Protein AF-A0A6A4VC61-F1 (afdb_monomer_lite)

Organism: Amphibalanus amphitrite (NCBI:txid1232801)

Sequence (282 aa):
MQVIRECTDATNQSTERLSRDVKELEQLYGELAEALASLQRTTSCHKAVKKDIAVMKKAVTNATAKEQAEVGKLAAAHEKEAYSKWQSLKGTSADVEALEKLRTELTRVPPPPPPAGRRVGAGRSTGKRRLAEEARHERRGGGGQRGAGAPSAVATQAGSVPTLGHGQPATVSVFTGTVNSMAGASSGMATTATTSAMAGPPPPPPPPPPPPAPAPRNIDEDDIDDSGADETSTSAEEENAPFDGEEALLAAAFPLQFGPALFDGLEPAEAARAMANAINFR

Structure (mmCIF, N/CA/C/O backbone):
data_AF-A0A6A4VC61-F1
#
_entry.id   AF-A0A6A4VC61-F1
#
loop_
_atom_site.group_PDB
_atom_site.id
_atom_site.type_symbol
_atom_site.label_atom_id
_atom_site.label_alt_id
_atom_site.label_comp_id
_atom_site.label_asym_id
_atom_site.label_entity_id
_atom_site.label_seq_id
_atom_site.pdbx_PDB_ins_code
_atom_site.Cartn_x
_atom_site.Cartn_y
_atom_site.Cartn_z
_atom_site.occupancy
_atom_site.B_iso_or_equiv
_atom_site.auth_seq_id
_atom_site.auth_comp_id
_atom_site.auth_asym_id
_atom_site.auth_atom_id
_atom_site.pdbx_PDB_model_num
ATOM 1 N N . MET A 1 1 ? 46.737 9.699 -54.720 1.00 90.56 1 MET A N 1
ATOM 2 C CA . MET A 1 1 ? 46.483 8.451 -53.960 1.00 90.56 1 MET A CA 1
ATOM 3 C C . MET A 1 1 ? 46.424 8.650 -52.446 1.00 90.56 1 MET A C 1
ATOM 5 O O . MET A 1 1 ? 45.587 8.014 -51.829 1.00 90.56 1 MET A O 1
ATOM 9 N N . GLN A 1 2 ? 47.251 9.505 -51.827 1.00 96.06 2 GLN A N 1
ATOM 10 C CA . GLN A 1 2 ? 47.233 9.702 -50.366 1.00 96.06 2 GLN A CA 1
ATOM 11 C C . GLN A 1 2 ? 45.902 10.255 -49.823 1.00 96.06 2 GLN A C 1
ATOM 13 O O . GLN A 1 2 ? 45.315 9.637 -48.946 1.00 96.06 2 GLN A O 1
ATOM 18 N N . VAL A 1 3 ? 45.373 11.326 -50.424 1.00 96.56 3 VAL A N 1
ATOM 19 C CA . VAL A 1 3 ? 44.099 11.952 -50.010 1.00 96.56 3 VAL A CA 1
ATOM 20 C C . VAL A 1 3 ? 42.919 10.968 -50.017 1.00 96.56 3 VAL A C 1
ATOM 22 O O . VAL A 1 3 ? 42.074 10.999 -49.131 1.00 96.56 3 VAL A O 1
ATOM 25 N N . ILE A 1 4 ? 42.873 10.053 -50.992 1.00 97.12 4 ILE A N 1
ATOM 26 C CA . ILE A 1 4 ? 41.812 9.036 -51.086 1.00 97.12 4 ILE A CA 1
ATOM 27 C C . ILE A 1 4 ? 41.883 8.067 -49.897 1.00 97.12 4 ILE A C 1
ATOM 29 O O . ILE A 1 4 ? 40.844 7.711 -49.347 1.00 97.12 4 ILE A O 1
ATOM 33 N N . ARG A 1 5 ? 43.092 7.672 -49.471 1.00 97.44 5 ARG A N 1
ATOM 34 C CA . ARG A 1 5 ? 43.274 6.803 -48.297 1.00 97.44 5 ARG A CA 1
ATOM 35 C C . ARG A 1 5 ? 42.820 7.499 -47.020 1.00 97.44 5 ARG A C 1
ATOM 37 O O . ARG A 1 5 ? 41.978 6.957 -46.323 1.00 97.44 5 ARG A O 1
ATOM 44 N N . GLU A 1 6 ? 43.267 8.731 -46.794 1.00 97.19 6 GLU A N 1
ATOM 45 C CA . GLU A 1 6 ? 42.879 9.514 -45.610 1.00 97.19 6 GLU A CA 1
ATOM 46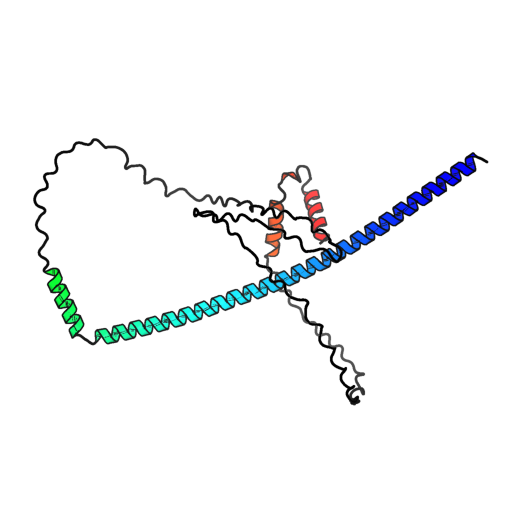 C C . GLU A 1 6 ? 41.357 9.728 -45.530 1.00 97.19 6 GLU A C 1
ATOM 48 O O . GLU A 1 6 ? 40.759 9.575 -44.468 1.00 97.19 6 GLU A O 1
ATOM 53 N N . CYS A 1 7 ? 40.705 10.008 -46.664 1.00 97.69 7 CYS A N 1
ATOM 54 C CA . CYS A 1 7 ? 39.249 10.138 -46.727 1.00 97.69 7 CYS A CA 1
ATOM 55 C C . CYS A 1 7 ? 38.527 8.808 -46.438 1.00 97.69 7 CYS A C 1
ATOM 57 O O . CYS A 1 7 ? 37.511 8.791 -45.738 1.00 97.69 7 CYS A O 1
ATOM 59 N N . THR A 1 8 ? 39.068 7.689 -46.926 1.00 97.94 8 THR A N 1
ATOM 60 C CA . THR A 1 8 ? 38.525 6.347 -46.659 1.00 97.94 8 THR A CA 1
ATOM 61 C C . THR A 1 8 ? 38.653 5.991 -45.178 1.00 97.94 8 THR A C 1
ATOM 63 O O . THR A 1 8 ? 37.676 5.569 -44.561 1.00 97.94 8 THR A O 1
ATOM 66 N N . ASP A 1 9 ? 39.818 6.236 -44.580 1.00 97.81 9 ASP A N 1
ATOM 67 C CA . ASP A 1 9 ? 40.083 5.945 -43.169 1.00 97.81 9 ASP A CA 1
ATOM 68 C C . ASP A 1 9 ? 39.201 6.795 -42.244 1.00 97.81 9 ASP A C 1
ATOM 70 O O . ASP A 1 9 ? 38.607 6.273 -41.299 1.00 97.81 9 ASP A O 1
ATOM 74 N N . ALA A 1 10 ? 39.033 8.085 -42.553 1.00 97.31 10 ALA A N 1
ATOM 75 C CA . ALA A 1 10 ? 38.126 8.965 -41.818 1.00 97.31 10 ALA A CA 1
ATOM 76 C C . ALA A 1 10 ? 36.663 8.494 -41.907 1.00 97.31 10 ALA A C 1
ATOM 78 O O . ALA A 1 10 ? 35.934 8.528 -40.913 1.00 97.31 10 ALA A O 1
ATOM 79 N N . THR A 1 11 ? 36.237 8.012 -43.079 1.00 97.69 11 THR A N 1
ATOM 80 C CA . THR A 1 11 ? 34.880 7.481 -43.286 1.00 97.69 11 THR A CA 1
ATOM 81 C C . THR A 1 11 ? 34.658 6.191 -42.496 1.00 97.69 11 THR A C 1
ATOM 83 O O . THR A 1 11 ? 33.635 6.051 -41.820 1.00 97.69 11 THR A O 1
ATOM 86 N N . ASN A 1 12 ? 35.629 5.276 -42.508 1.00 97.81 12 ASN A N 1
ATOM 87 C CA . ASN A 1 12 ? 35.572 4.040 -41.726 1.00 97.81 12 ASN A CA 1
ATOM 88 C C . ASN A 1 12 ? 35.530 4.342 -40.224 1.00 97.81 12 ASN A C 1
ATOM 90 O O . ASN A 1 12 ? 34.660 3.837 -39.518 1.00 97.81 12 ASN A O 1
ATOM 94 N N . GLN A 1 13 ? 36.386 5.249 -39.748 1.00 97.88 13 GLN A N 1
ATOM 95 C CA . GLN A 1 13 ? 36.397 5.659 -38.346 1.00 97.88 13 GLN A CA 1
ATOM 96 C C . GLN A 1 13 ? 35.072 6.309 -37.919 1.00 97.88 13 GLN A C 1
ATOM 98 O O . GLN A 1 13 ? 34.588 6.058 -36.813 1.00 97.88 13 GLN A O 1
ATOM 103 N N . SER A 1 14 ? 34.477 7.143 -38.777 1.00 98.12 14 SER A N 1
ATOM 104 C CA . SER A 1 14 ? 33.152 7.725 -38.536 1.00 98.12 14 SER A CA 1
ATOM 105 C C . SER A 1 14 ? 32.073 6.640 -38.441 1.00 98.12 14 SER A C 1
ATOM 107 O O . SER A 1 14 ? 31.276 6.634 -37.505 1.00 98.12 14 SER A O 1
ATOM 109 N N . THR A 1 15 ? 32.107 5.662 -39.347 1.00 98.12 15 THR A N 1
ATOM 110 C CA . THR A 1 15 ? 31.168 4.529 -39.365 1.00 98.12 15 THR A CA 1
ATOM 111 C C . THR A 1 15 ? 31.290 3.670 -38.103 1.00 98.12 15 THR A C 1
ATOM 113 O O . THR A 1 15 ? 30.279 3.297 -37.512 1.00 98.12 15 THR A O 1
ATOM 116 N N . GLU A 1 16 ? 32.507 3.400 -37.626 1.00 98.12 16 GLU A N 1
ATOM 117 C CA . GLU A 1 16 ? 32.733 2.657 -36.379 1.00 98.12 16 GLU A CA 1
ATOM 118 C C . GLU A 1 16 ? 32.276 3.422 -35.130 1.00 98.12 16 GLU A C 1
ATOM 120 O O . GLU A 1 16 ? 31.819 2.804 -34.166 1.00 98.12 16 GLU A O 1
ATOM 125 N N . ARG A 1 17 ? 32.401 4.757 -35.119 1.00 98.19 17 ARG A N 1
ATOM 126 C CA . ARG A 1 17 ? 31.855 5.601 -34.042 1.00 98.19 17 ARG A CA 1
ATOM 127 C C . ARG A 1 17 ? 30.335 5.518 -34.026 1.00 98.19 17 ARG A C 1
ATOM 129 O O . ARG A 1 17 ? 29.780 5.106 -33.018 1.00 98.19 17 ARG A O 1
ATOM 136 N N . LEU A 1 18 ? 29.693 5.767 -35.167 1.00 98.12 18 LEU A N 1
ATOM 137 C CA . LEU A 1 18 ? 28.238 5.666 -35.295 1.00 98.12 18 LEU A CA 1
ATOM 138 C C . LEU A 1 18 ? 27.723 4.266 -34.938 1.00 98.12 18 LEU A C 1
ATOM 140 O O . LEU A 1 18 ? 26.709 4.140 -34.264 1.00 98.12 18 LEU A O 1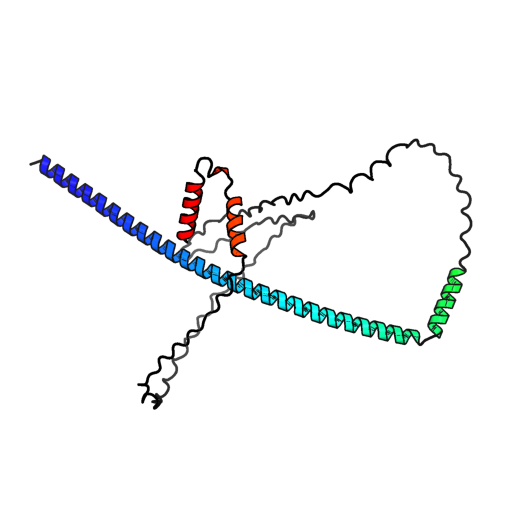
ATOM 144 N N . SER A 1 19 ? 28.432 3.204 -35.332 1.00 98.12 19 SER A N 1
ATOM 145 C CA . SER A 1 19 ? 28.055 1.837 -34.962 1.00 98.12 19 SER A CA 1
ATOM 146 C C . SER A 1 19 ? 28.127 1.588 -33.452 1.00 98.12 19 SER A C 1
ATOM 148 O O . SER A 1 19 ? 27.299 0.841 -32.930 1.00 98.12 19 SER A O 1
ATOM 150 N N . ARG A 1 20 ? 29.089 2.192 -32.742 1.00 98.38 20 ARG A N 1
ATOM 151 C CA . ARG A 1 20 ? 29.146 2.125 -31.273 1.00 98.38 20 ARG A CA 1
ATOM 152 C C . ARG A 1 20 ? 28.009 2.913 -30.638 1.00 98.38 20 ARG A C 1
ATOM 154 O O . ARG A 1 20 ? 27.335 2.362 -29.776 1.00 98.38 20 ARG A O 1
ATOM 161 N N . ASP A 1 21 ? 27.754 4.123 -31.121 1.00 98.19 21 ASP A N 1
ATOM 162 C CA . ASP A 1 21 ? 26.696 4.986 -30.590 1.00 98.19 21 ASP A CA 1
ATOM 163 C C . ASP A 1 21 ? 25.307 4.344 -30.777 1.00 98.19 21 ASP A C 1
ATOM 165 O O . ASP A 1 21 ? 24.481 4.369 -29.868 1.00 98.19 21 ASP A O 1
ATOM 169 N N . VAL A 1 22 ? 25.054 3.688 -31.919 1.00 98.31 22 VAL A N 1
ATOM 170 C CA . VAL A 1 22 ? 23.806 2.934 -32.154 1.00 98.31 22 VAL A CA 1
ATOM 171 C C . VAL A 1 22 ? 23.657 1.777 -31.166 1.00 98.31 22 VAL A C 1
ATOM 173 O O . VAL A 1 22 ? 22.583 1.608 -30.598 1.00 98.31 22 VAL A O 1
ATOM 176 N N . LYS A 1 23 ? 24.725 1.013 -30.906 1.00 98.38 23 LYS A N 1
ATOM 177 C CA . LYS A 1 23 ? 24.687 -0.089 -29.929 1.00 98.38 23 LYS A CA 1
ATOM 178 C C . LYS A 1 23 ? 24.447 0.405 -28.503 1.00 98.38 23 LYS A C 1
ATOM 180 O O . LYS A 1 23 ? 23.727 -0.241 -27.749 1.00 98.38 23 LYS A O 1
ATOM 185 N N . GLU A 1 24 ? 25.035 1.541 -28.133 1.00 98.19 24 GLU A N 1
ATOM 186 C CA . GLU A 1 24 ? 24.797 2.170 -26.831 1.00 98.19 24 GLU A CA 1
ATOM 187 C C . GLU A 1 24 ? 23.336 2.626 -26.702 1.00 98.19 24 GLU A C 1
ATOM 189 O O . GLU A 1 24 ? 22.694 2.356 -25.688 1.00 98.19 24 GLU A O 1
ATOM 194 N N . LEU A 1 25 ? 22.765 3.222 -27.753 1.00 98.00 25 LEU A N 1
ATOM 195 C CA . LEU A 1 25 ? 21.344 3.583 -27.783 1.00 98.00 25 LEU A CA 1
ATOM 196 C C . LEU A 1 25 ? 20.417 2.362 -27.695 1.00 98.00 25 LEU A C 1
ATOM 198 O O . LEU A 1 25 ? 19.419 2.416 -26.977 1.00 98.00 25 LEU A O 1
ATOM 202 N N . GLU A 1 26 ? 20.736 1.264 -28.383 1.00 98.12 26 GLU A N 1
ATOM 203 C CA . GLU A 1 26 ? 19.986 0.004 -28.283 1.00 98.12 26 GLU A CA 1
ATOM 204 C C . GLU A 1 26 ? 20.019 -0.560 -26.856 1.00 98.12 26 GLU A C 1
ATOM 206 O O . GLU A 1 26 ? 18.981 -0.973 -26.332 1.00 98.12 26 GLU A O 1
ATOM 211 N N . GLN A 1 27 ? 21.182 -0.521 -26.198 1.00 98.38 27 GLN A N 1
ATOM 212 C CA . GLN A 1 27 ? 21.313 -0.934 -24.801 1.00 98.38 27 GLN A CA 1
ATOM 213 C C . GLN A 1 27 ? 20.463 -0.052 -23.876 1.00 98.38 27 GLN A C 1
ATOM 215 O O . GLN A 1 27 ? 19.675 -0.576 -23.087 1.00 98.38 27 GLN A O 1
ATOM 220 N N . LEU A 1 28 ? 20.570 1.274 -24.002 1.00 98.06 28 LEU A N 1
ATOM 221 C CA . LEU A 1 28 ? 19.801 2.219 -23.185 1.00 98.06 28 LEU A CA 1
ATOM 222 C C . LEU A 1 28 ? 18.287 2.059 -23.387 1.00 98.06 28 LEU A C 1
ATOM 224 O O . LEU A 1 28 ? 17.517 2.166 -22.431 1.00 98.06 28 LEU A O 1
ATOM 228 N N . TYR A 1 29 ? 17.842 1.769 -24.613 1.00 97.94 29 TYR A N 1
ATOM 229 C CA . TYR A 1 29 ? 16.436 1.473 -24.888 1.00 97.94 29 TYR A CA 1
ATOM 230 C C . TYR A 1 29 ? 15.981 0.170 -24.214 1.00 97.94 29 TYR A C 1
ATOM 232 O O . TYR A 1 29 ? 14.880 0.118 -23.661 1.00 97.94 29 TYR A O 1
ATOM 240 N N . GLY A 1 30 ? 16.835 -0.860 -24.202 1.00 97.50 30 GLY A N 1
ATOM 241 C CA . GLY A 1 30 ? 16.595 -2.099 -23.459 1.00 97.50 30 GLY A CA 1
ATOM 242 C C . GLY A 1 30 ? 16.444 -1.861 -21.954 1.00 97.50 30 GLY A C 1
ATOM 243 O O . GLY A 1 30 ? 15.456 -2.293 -21.358 1.00 97.50 30 GLY A O 1
ATOM 244 N N . GLU A 1 31 ? 17.360 -1.098 -21.352 1.00 97.81 31 GLU A N 1
ATOM 245 C CA . GLU A 1 31 ? 17.305 -0.734 -19.928 1.00 97.81 31 GLU A CA 1
ATOM 246 C C . GLU A 1 31 ? 16.032 0.066 -19.589 1.00 97.81 31 GLU A C 1
ATOM 248 O O . GLU A 1 31 ? 15.375 -0.190 -18.574 1.00 97.81 31 GLU A O 1
ATOM 253 N N . LEU A 1 32 ? 15.622 0.994 -20.462 1.00 98.00 32 LEU A N 1
ATOM 254 C CA . LEU A 1 32 ? 14.378 1.749 -20.298 1.00 98.00 32 LEU A CA 1
ATOM 255 C C . LEU A 1 32 ? 13.137 0.845 -20.375 1.00 98.00 32 LEU A C 1
ATOM 257 O O . LEU A 1 32 ? 12.209 1.006 -19.578 1.00 98.00 32 LEU A O 1
ATOM 261 N N . ALA A 1 33 ? 13.112 -0.114 -21.303 1.00 98.12 33 ALA A N 1
ATOM 262 C CA . ALA A 1 33 ? 12.014 -1.069 -21.431 1.00 98.12 33 ALA A CA 1
ATOM 263 C C . ALA A 1 33 ? 11.888 -1.961 -20.182 1.00 98.12 33 ALA A C 1
ATOM 265 O O . ALA A 1 33 ? 10.781 -2.165 -19.672 1.00 98.12 33 ALA A O 1
ATOM 266 N N . GLU A 1 34 ? 13.010 -2.434 -19.631 1.00 97.94 34 GLU A N 1
ATOM 267 C CA . GLU A 1 34 ? 13.024 -3.194 -18.376 1.00 97.94 34 GLU A CA 1
ATOM 268 C C . GLU A 1 34 ? 12.560 -2.352 -17.181 1.00 97.94 34 GLU A C 1
ATOM 270 O O . GLU A 1 34 ? 11.772 -2.828 -16.351 1.00 97.94 34 GLU A O 1
ATOM 275 N N . ALA A 1 35 ? 12.986 -1.087 -17.106 1.00 97.94 35 ALA A N 1
ATOM 276 C CA . ALA A 1 35 ? 12.546 -0.155 -16.074 1.00 97.94 35 ALA A CA 1
ATOM 277 C C . ALA A 1 35 ? 11.028 0.096 -16.140 1.00 97.94 35 ALA A C 1
ATOM 279 O O . ALA A 1 35 ? 10.351 0.059 -15.106 1.00 97.94 35 ALA A O 1
ATOM 280 N N . LEU A 1 36 ? 10.470 0.272 -17.342 1.00 97.75 36 LEU A N 1
ATOM 281 C CA . LEU A 1 36 ? 9.025 0.417 -17.550 1.00 97.75 36 LEU A CA 1
ATOM 282 C C . LEU A 1 36 ? 8.256 -0.845 -17.143 1.00 97.75 36 LEU A C 1
ATOM 284 O O . LEU A 1 36 ? 7.264 -0.748 -16.417 1.00 97.75 36 LEU A O 1
ATOM 288 N N . ALA A 1 37 ? 8.735 -2.032 -17.522 1.00 97.50 37 ALA A N 1
ATOM 289 C CA . ALA A 1 37 ? 8.129 -3.295 -17.099 1.00 97.50 37 ALA A CA 1
ATOM 290 C C . ALA A 1 37 ? 8.180 -3.466 -15.568 1.00 97.50 37 ALA A C 1
ATOM 292 O O . ALA A 1 37 ? 7.223 -3.933 -14.943 1.00 97.50 37 ALA A O 1
ATOM 293 N N . SER A 1 38 ? 9.278 -3.046 -14.935 1.00 97.62 38 SER A N 1
ATOM 294 C CA . SER A 1 38 ? 9.404 -3.024 -13.476 1.00 97.62 38 SER A CA 1
ATOM 295 C C . SER A 1 38 ? 8.376 -2.090 -12.827 1.00 97.62 38 SER A C 1
ATOM 297 O O . SER A 1 38 ? 7.683 -2.490 -11.887 1.00 97.62 38 SER A O 1
ATOM 299 N N . LEU A 1 39 ? 8.192 -0.885 -13.372 1.00 97.62 39 LEU A N 1
ATOM 300 C CA . LEU A 1 39 ? 7.195 0.079 -12.901 1.00 97.62 39 LEU A CA 1
ATOM 301 C C . LEU A 1 39 ? 5.752 -0.440 -13.059 1.00 97.62 39 LEU A C 1
ATOM 303 O O . LEU A 1 39 ? 4.908 -0.267 -12.176 1.00 97.62 39 LEU A O 1
ATOM 30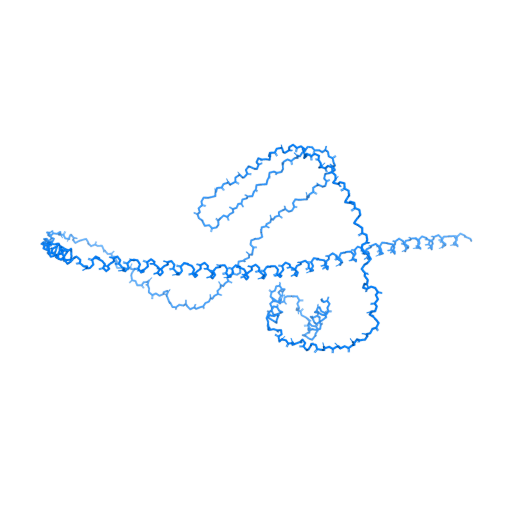7 N N . GLN A 1 40 ? 5.448 -1.143 -14.148 1.00 97.88 40 GLN A N 1
ATOM 308 C CA . GLN A 1 40 ? 4.137 -1.775 -14.339 1.00 97.88 40 GLN A CA 1
ATOM 309 C C . GLN A 1 40 ? 3.861 -2.878 -13.301 1.00 97.88 40 GLN A C 1
ATOM 311 O O . GLN A 1 40 ? 2.746 -2.996 -12.779 1.00 97.88 40 GLN A O 1
ATOM 316 N N . ARG A 1 41 ? 4.883 -3.656 -12.922 1.00 97.19 41 ARG A N 1
ATOM 317 C CA . ARG A 1 41 ? 4.756 -4.646 -11.840 1.00 97.19 41 ARG A CA 1
ATOM 318 C C . ARG A 1 41 ? 4.518 -3.983 -10.482 1.00 97.19 41 ARG A C 1
ATOM 320 O O . ARG A 1 41 ? 3.650 -4.434 -9.733 1.00 97.19 41 ARG A O 1
ATOM 327 N N . THR A 1 42 ? 5.233 -2.903 -10.162 1.00 97.00 42 THR A N 1
ATOM 328 C CA . THR A 1 42 ? 5.062 -2.207 -8.872 1.00 97.00 42 THR A CA 1
ATOM 329 C C . THR A 1 42 ? 3.709 -1.507 -8.764 1.00 97.00 42 THR A C 1
ATOM 331 O O . THR A 1 42 ? 3.082 -1.569 -7.707 1.00 97.00 42 THR A O 1
ATOM 334 N N . THR A 1 43 ? 3.198 -0.918 -9.847 1.00 96.81 43 THR A N 1
ATOM 335 C CA . THR A 1 43 ? 1.844 -0.331 -9.871 1.00 96.81 43 THR A CA 1
ATOM 336 C C . THR A 1 43 ? 0.751 -1.388 -9.699 1.00 96.81 43 THR A C 1
ATOM 338 O O . THR A 1 43 ? -0.205 -1.165 -8.952 1.00 96.81 43 THR A O 1
ATOM 341 N N . SER A 1 44 ? 0.908 -2.567 -10.307 1.00 95.00 44 SER A N 1
ATOM 342 C CA . SER A 1 44 ? -0.007 -3.702 -10.110 1.00 95.00 44 SER A CA 1
ATOM 343 C C . SER A 1 44 ? 0.019 -4.213 -8.664 1.00 95.00 44 SER A C 1
ATOM 345 O O . SER A 1 44 ? -1.034 -4.399 -8.052 1.00 95.00 44 SER A O 1
ATOM 347 N N . CYS A 1 45 ? 1.213 -4.347 -8.077 1.00 96.69 45 CYS A N 1
ATOM 348 C CA . CYS A 1 45 ? 1.388 -4.688 -6.663 1.00 96.69 45 CYS A CA 1
ATOM 349 C C . CYS A 1 45 ? 0.725 -3.649 -5.741 1.00 96.69 45 CYS A C 1
ATOM 351 O O . CYS A 1 45 ? -0.015 -4.004 -4.825 1.00 96.69 45 CYS A O 1
ATOM 353 N N . HIS A 1 46 ? 0.899 -2.355 -6.026 1.00 97.12 46 HIS A N 1
ATOM 354 C CA . HIS A 1 46 ? 0.270 -1.280 -5.260 1.00 97.12 46 HIS A CA 1
ATOM 355 C C . HIS A 1 46 ? -1.266 -1.364 -5.275 1.00 97.12 46 HIS A C 1
ATOM 357 O O . HIS A 1 46 ? -1.904 -1.195 -4.234 1.00 97.12 46 HIS A O 1
ATOM 363 N N . LYS A 1 47 ? -1.872 -1.679 -6.429 1.00 96.31 47 LYS A N 1
ATOM 364 C CA . LYS A 1 47 ? -3.327 -1.892 -6.538 1.00 96.31 47 LYS A CA 1
ATOM 365 C C . LYS A 1 47 ? -3.799 -3.070 -5.675 1.00 96.31 47 LYS A C 1
ATOM 367 O O . LYS A 1 47 ? -4.810 -2.936 -4.985 1.00 96.31 47 LYS A O 1
ATOM 372 N N . ALA A 1 48 ? -3.061 -4.183 -5.665 1.00 95.50 48 ALA A N 1
ATOM 373 C CA . ALA A 1 48 ? -3.370 -5.337 -4.817 1.00 95.50 48 ALA A CA 1
ATOM 374 C C . ALA A 1 48 ? -3.293 -4.980 -3.321 1.00 95.50 48 ALA A C 1
ATOM 376 O O . ALA A 1 48 ? -4.260 -5.184 -2.590 1.00 95.50 48 ALA A O 1
ATOM 377 N N . VAL A 1 49 ? -2.214 -4.316 -2.892 1.00 97.50 49 VAL A N 1
ATOM 378 C CA . VAL A 1 49 ? -2.054 -3.855 -1.501 1.00 97.50 49 VAL A CA 1
ATOM 379 C C . VAL A 1 49 ? -3.178 -2.897 -1.089 1.00 97.50 49 VAL A C 1
ATOM 381 O O . VAL A 1 49 ? -3.703 -2.997 0.020 1.00 97.50 49 VAL A O 1
ATOM 384 N N . LYS A 1 50 ? -3.611 -1.987 -1.975 1.00 97.81 50 LYS A N 1
ATOM 385 C CA . LYS A 1 50 ? -4.748 -1.085 -1.709 1.00 97.81 50 LYS A CA 1
ATOM 386 C C . LYS A 1 50 ? -6.044 -1.867 -1.454 1.00 97.81 50 LYS A C 1
ATOM 388 O O . LYS A 1 50 ? -6.796 -1.508 -0.544 1.00 97.81 50 LYS A O 1
ATOM 393 N N . LYS A 1 51 ? -6.292 -2.940 -2.215 1.00 97.75 51 LYS A N 1
ATOM 394 C CA . LYS A 1 51 ? -7.445 -3.835 -2.023 1.00 97.75 51 LYS A CA 1
ATOM 395 C C . LYS A 1 51 ? -7.366 -4.564 -0.679 1.00 97.75 51 LYS A C 1
ATOM 397 O O . LYS A 1 51 ? -8.346 -4.554 0.064 1.00 97.75 51 LYS A O 1
ATOM 402 N N . ASP A 1 52 ? -6.204 -5.104 -0.325 1.00 97.50 52 ASP A N 1
ATOM 403 C CA . ASP A 1 52 ? -6.005 -5.800 0.952 1.00 97.50 52 ASP A CA 1
ATOM 404 C C . ASP A 1 52 ? -6.191 -4.861 2.150 1.00 97.50 52 ASP A C 1
ATOM 406 O O . ASP A 1 52 ? -6.854 -5.215 3.126 1.00 97.50 52 ASP A O 1
ATOM 410 N N . ILE A 1 53 ? -5.699 -3.620 2.058 1.00 97.88 53 ILE A N 1
ATOM 411 C CA . ILE A 1 53 ? -5.940 -2.584 3.073 1.00 97.88 53 ILE A CA 1
ATOM 412 C C . ILE A 1 53 ? -7.441 -2.317 3.242 1.00 97.88 53 ILE A C 1
ATOM 414 O O . ILE A 1 53 ? -7.908 -2.167 4.373 1.00 97.88 53 ILE A O 1
ATOM 418 N N . ALA A 1 54 ? -8.214 -2.262 2.155 1.00 97.56 54 ALA A N 1
ATOM 419 C CA . ALA A 1 54 ? -9.661 -2.064 2.233 1.00 97.56 54 ALA A CA 1
ATOM 420 C C . ALA A 1 54 ? -10.370 -3.249 2.917 1.00 97.56 54 ALA A C 1
ATOM 422 O O . ALA A 1 54 ? -11.227 -3.037 3.781 1.00 97.56 54 ALA A O 1
ATOM 423 N N . VAL A 1 55 ? -9.971 -4.486 2.597 1.00 98.25 55 VAL A N 1
ATOM 424 C CA . VAL A 1 55 ? -10.484 -5.701 3.253 1.00 98.25 55 VAL A CA 1
ATOM 425 C C . VAL A 1 55 ? -10.155 -5.694 4.748 1.00 98.25 55 VAL A C 1
ATOM 427 O O . VAL A 1 55 ? -11.049 -5.902 5.572 1.00 98.25 55 VAL A O 1
ATOM 430 N N . MET A 1 56 ? -8.910 -5.382 5.117 1.00 98.00 56 MET A N 1
ATOM 431 C CA . MET A 1 56 ? -8.490 -5.291 6.519 1.00 98.00 56 MET A CA 1
ATOM 432 C C . MET A 1 56 ? -9.256 -4.208 7.280 1.00 98.00 56 MET A C 1
ATOM 434 O O . MET A 1 56 ? -9.726 -4.465 8.387 1.00 98.00 56 MET A O 1
ATOM 438 N N . LYS A 1 57 ? -9.456 -3.023 6.688 1.00 98.38 57 LYS A N 1
ATOM 439 C CA . LYS A 1 57 ? -10.268 -1.958 7.302 1.00 98.38 57 LYS A CA 1
ATOM 440 C C . LYS A 1 57 ? -11.684 -2.443 7.615 1.00 98.38 57 LYS A C 1
ATOM 442 O O . LYS A 1 57 ? -12.147 -2.246 8.735 1.00 98.38 57 LYS A O 1
ATOM 447 N N . LYS A 1 58 ? -12.337 -3.130 6.670 1.00 98.38 58 LYS A N 1
ATOM 448 C CA . LYS A 1 58 ? -13.680 -3.702 6.866 1.00 98.38 58 LYS A CA 1
ATOM 449 C C . LYS A 1 58 ? -13.701 -4.777 7.959 1.00 98.38 58 LYS A C 1
ATOM 451 O O . LYS A 1 58 ? -14.635 -4.834 8.758 1.00 98.38 58 LYS A O 1
ATOM 456 N N . ALA A 1 59 ? -12.675 -5.624 8.016 1.00 97.94 59 ALA A N 1
ATOM 457 C CA . ALA A 1 59 ? -12.550 -6.635 9.061 1.00 97.94 59 ALA A CA 1
ATOM 458 C C . ALA A 1 59 ? -12.403 -5.996 10.453 1.00 97.94 59 ALA A C 1
ATOM 460 O O . ALA A 1 59 ? -13.097 -6.404 11.383 1.00 97.94 59 ALA A O 1
ATOM 461 N N . VAL A 1 60 ? -11.570 -4.956 10.577 1.00 98.44 60 VAL A N 1
ATOM 462 C CA . VAL A 1 60 ? -11.380 -4.210 11.830 1.00 98.44 60 VAL A CA 1
ATOM 463 C C . VAL A 1 60 ? -12.681 -3.547 12.275 1.00 98.44 60 VAL A C 1
ATOM 465 O O . VAL A 1 60 ? -13.086 -3.742 13.416 1.00 98.44 60 VAL A O 1
ATOM 468 N N . THR A 1 61 ? -13.393 -2.841 11.389 1.00 98.19 61 THR A N 1
ATOM 469 C CA . THR A 1 61 ? -14.670 -2.198 11.754 1.00 98.19 61 THR A CA 1
ATOM 470 C C . THR A 1 61 ? -15.711 -3.210 12.225 1.00 98.19 61 THR A C 1
ATOM 472 O O . THR A 1 61 ? -16.411 -2.963 13.206 1.00 98.19 61 THR A O 1
ATOM 475 N N . ASN A 1 62 ? -15.786 -4.374 11.574 1.00 97.44 62 ASN A N 1
ATOM 476 C CA . ASN A 1 62 ? -16.705 -5.440 11.969 1.00 97.44 62 ASN A CA 1
ATOM 477 C C . ASN A 1 62 ? -16.327 -6.051 13.325 1.00 97.44 62 ASN A C 1
ATOM 479 O O . ASN A 1 62 ? -17.206 -6.311 14.147 1.00 97.44 62 ASN A O 1
ATOM 483 N N . ALA A 1 63 ? -15.032 -6.270 13.572 1.00 97.50 63 ALA A N 1
ATOM 484 C CA . ALA A 1 63 ? -14.541 -6.773 14.850 1.00 97.50 63 ALA A CA 1
ATOM 485 C C . ALA A 1 63 ? -14.840 -5.785 15.987 1.00 97.50 63 ALA A C 1
ATOM 487 O O . ALA A 1 63 ? -15.387 -6.191 17.011 1.00 97.50 63 ALA A O 1
ATOM 488 N N . THR A 1 64 ? -14.586 -4.490 15.776 1.00 97.94 64 THR A N 1
ATOM 489 C CA . THR A 1 64 ? -14.904 -3.437 16.750 1.00 97.94 64 THR A CA 1
ATOM 490 C C . THR A 1 64 ? -16.405 -3.356 17.028 1.00 97.94 64 THR A C 1
ATOM 492 O O . THR A 1 64 ? -16.806 -3.293 18.187 1.00 97.94 64 THR A O 1
ATOM 495 N N . ALA A 1 65 ? -17.254 -3.417 15.997 1.00 98.06 65 ALA A N 1
ATOM 496 C CA . ALA A 1 65 ? -18.706 -3.426 16.180 1.00 98.06 65 ALA A CA 1
ATOM 497 C C . ALA A 1 65 ? -19.181 -4.651 16.984 1.00 98.06 65 ALA A C 1
ATOM 499 O O . ALA A 1 65 ? -20.038 -4.531 17.862 1.00 98.06 65 ALA A O 1
ATOM 500 N N . LYS A 1 66 ? -18.597 -5.829 16.726 1.00 98.44 66 LYS A N 1
ATOM 501 C CA . LYS A 1 66 ? -18.894 -7.055 17.478 1.00 98.44 66 LYS A CA 1
ATOM 502 C C . LYS A 1 66 ? -18.472 -6.939 18.944 1.00 98.44 66 LYS A C 1
ATOM 504 O O . LYS A 1 66 ? -19.247 -7.307 19.822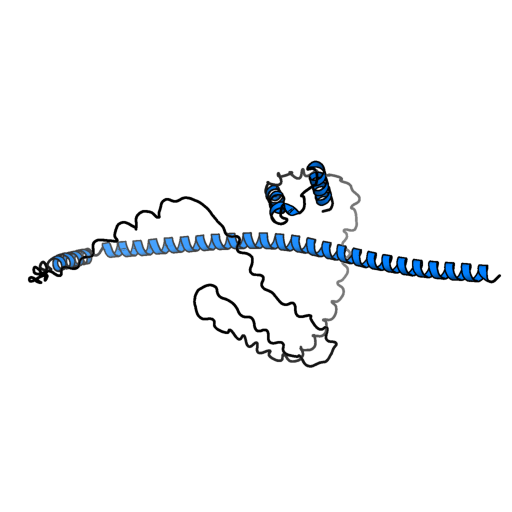 1.00 98.44 66 LYS A O 1
ATOM 509 N N . GLU A 1 67 ? -17.278 -6.418 19.211 1.00 98.38 67 GLU A N 1
ATOM 510 C CA . GLU A 1 67 ? -16.781 -6.207 20.573 1.00 98.38 67 GLU A CA 1
ATOM 511 C C . GLU A 1 67 ? -17.662 -5.216 21.345 1.00 98.38 67 GLU A C 1
ATOM 513 O O . GLU A 1 67 ? -18.085 -5.511 22.461 1.00 98.38 67 GLU A O 1
ATOM 518 N N . GLN A 1 68 ? -18.036 -4.091 20.727 1.00 97.88 68 GLN A N 1
ATOM 519 C CA . GLN A 1 68 ? -18.957 -3.122 21.329 1.00 97.88 68 GLN A CA 1
ATOM 520 C C . GLN A 1 68 ? -20.325 -3.738 21.650 1.00 97.88 68 GLN A C 1
ATOM 522 O O . GLN A 1 68 ? -20.896 -3.448 22.703 1.00 97.88 68 GLN A O 1
ATOM 527 N N . ALA A 1 69 ? -20.842 -4.617 20.787 1.00 98.25 69 ALA A N 1
ATOM 528 C CA . ALA A 1 69 ? -22.091 -5.327 21.046 1.00 98.25 69 ALA A CA 1
ATOM 529 C C . ALA A 1 69 ? -21.981 -6.287 22.245 1.00 98.25 69 ALA A C 1
ATOM 531 O O . ALA A 1 69 ? -22.894 -6.340 23.069 1.00 98.25 69 ALA A O 1
ATOM 532 N N . GLU A 1 70 ? -20.874 -7.024 22.377 1.00 98.44 70 GLU A N 1
ATOM 533 C CA . GLU A 1 70 ? -20.632 -7.911 23.525 1.00 98.44 70 GLU A CA 1
ATOM 534 C C . GLU A 1 70 ? -20.451 -7.127 24.833 1.00 98.44 70 GLU A C 1
ATOM 536 O O . GLU A 1 70 ? -21.069 -7.464 25.845 1.00 98.44 70 GLU A O 1
ATOM 541 N N . VAL A 1 71 ? -19.697 -6.023 24.806 1.00 97.94 71 VAL A N 1
ATOM 542 C CA . VAL A 1 71 ? -19.561 -5.118 25.960 1.00 97.94 71 VAL A CA 1
ATOM 543 C C . VAL A 1 71 ? -20.924 -4.559 26.377 1.00 97.94 71 VAL A C 1
ATOM 545 O O . VAL A 1 71 ? -21.243 -4.545 27.566 1.00 97.94 71 VAL A O 1
ATOM 548 N N . GLY A 1 72 ? -21.769 -4.171 25.416 1.00 97.56 72 GLY A N 1
ATOM 549 C CA . GLY A 1 72 ? -23.135 -3.717 25.685 1.00 97.56 72 GLY A CA 1
ATOM 550 C C . GLY A 1 72 ? -24.008 -4.784 26.358 1.00 97.56 72 GLY A C 1
ATOM 551 O O . GLY A 1 72 ? -24.724 -4.482 27.314 1.00 97.56 72 GLY A O 1
ATOM 552 N N . LYS A 1 73 ? -23.915 -6.048 25.919 1.00 98.25 73 LYS A N 1
ATOM 553 C CA . LYS A 1 73 ? -24.630 -7.172 26.552 1.00 98.25 73 LYS A CA 1
ATOM 554 C C . LYS A 1 73 ? -24.170 -7.405 27.991 1.00 98.25 73 LYS A C 1
ATOM 556 O O . LYS A 1 73 ? -25.013 -7.585 28.870 1.00 98.25 73 LYS A O 1
ATOM 561 N N . LEU A 1 74 ? -22.858 -7.386 28.235 1.00 97.62 74 LEU A N 1
ATOM 562 C CA . LEU A 1 74 ? -22.289 -7.569 29.573 1.00 97.62 74 LEU A CA 1
ATOM 563 C C . LEU A 1 74 ? -22.677 -6.425 30.516 1.00 97.62 74 LEU A C 1
ATOM 565 O O . LEU A 1 74 ? -23.071 -6.685 31.652 1.00 97.62 74 LEU A O 1
ATOM 569 N N . ALA A 1 75 ? -22.645 -5.179 30.038 1.00 97.50 75 ALA A N 1
ATOM 570 C CA . ALA A 1 75 ? -23.086 -4.020 30.811 1.00 97.50 75 ALA A CA 1
ATOM 571 C C . ALA A 1 75 ? -24.565 -4.144 31.220 1.00 97.50 75 ALA A C 1
ATOM 573 O O . ALA A 1 75 ? -24.895 -3.979 32.395 1.00 97.50 75 ALA A O 1
ATOM 574 N N . ALA A 1 76 ? -25.440 -4.525 30.284 1.00 97.50 76 ALA A N 1
ATOM 575 C CA . ALA A 1 76 ? -26.860 -4.735 30.566 1.00 97.50 76 ALA A CA 1
ATOM 576 C C . ALA A 1 76 ? -27.113 -5.910 31.531 1.00 97.50 76 ALA A C 1
ATOM 578 O O . ALA A 1 76 ? -28.021 -5.849 32.362 1.00 97.50 76 ALA A O 1
ATOM 579 N N . ALA A 1 77 ? -26.326 -6.987 31.441 1.00 97.69 77 ALA A N 1
ATOM 580 C CA . ALA A 1 77 ? -26.411 -8.110 32.375 1.00 97.69 77 ALA A CA 1
ATOM 581 C C . ALA A 1 77 ? -25.996 -7.695 33.795 1.00 97.69 77 ALA A C 1
ATOM 583 O O . ALA A 1 77 ? -26.718 -7.980 34.752 1.00 97.69 77 ALA A O 1
ATOM 584 N N . HIS A 1 78 ? -24.891 -6.958 33.919 1.00 97.44 78 HIS A N 1
ATOM 585 C CA . HIS A 1 78 ? -24.409 -6.441 35.197 1.00 97.44 78 HIS A CA 1
ATOM 586 C C . HIS A 1 78 ? -25.402 -5.453 35.829 1.00 97.44 78 HIS A C 1
ATOM 588 O O . HIS A 1 78 ? -25.646 -5.509 37.032 1.00 97.44 78 HIS A O 1
ATOM 594 N N . GLU A 1 79 ? -26.035 -4.583 35.036 1.00 97.38 79 GLU A N 1
ATOM 595 C CA . GLU A 1 79 ? -27.073 -3.672 35.534 1.00 97.38 79 GLU A CA 1
ATOM 596 C C . GLU A 1 79 ? -28.298 -4.431 36.069 1.00 97.38 79 GLU A C 1
ATOM 598 O O . GLU A 1 79 ? -28.799 -4.111 37.149 1.00 97.38 79 GLU A O 1
ATOM 603 N N . LYS A 1 80 ? -28.745 -5.486 35.373 1.00 97.69 80 LYS A N 1
ATOM 604 C CA . LYS A 1 80 ? -29.831 -6.358 35.855 1.00 97.69 80 LYS A CA 1
ATOM 605 C C . LYS A 1 80 ? -29.471 -7.055 37.165 1.00 97.69 80 LYS A C 1
ATOM 607 O O . LYS A 1 80 ? -30.305 -7.107 38.068 1.00 97.69 80 LYS A O 1
ATOM 612 N N . GLU A 1 81 ? -28.251 -7.571 37.282 1.00 96.69 81 GLU A N 1
ATOM 613 C CA . GLU A 1 81 ? -27.771 -8.211 38.509 1.00 96.69 81 GLU A CA 1
ATOM 614 C C . GLU A 1 81 ? -27.696 -7.206 39.667 1.00 96.69 81 GLU A C 1
ATOM 616 O O . GLU A 1 81 ? -28.225 -7.465 40.752 1.00 96.69 81 GLU A O 1
ATOM 621 N N . ALA A 1 82 ? -27.123 -6.024 39.423 1.00 94.75 82 ALA A N 1
ATOM 622 C CA . ALA A 1 82 ? -27.049 -4.943 40.399 1.00 94.75 82 ALA A CA 1
ATOM 623 C C . ALA A 1 82 ? -28.446 -4.496 40.858 1.00 94.75 82 ALA A C 1
ATOM 625 O O . ALA A 1 82 ? -28.679 -4.328 42.059 1.00 94.75 82 ALA A O 1
ATOM 626 N N . TYR A 1 83 ? -29.396 -4.367 39.928 1.00 94.19 83 TYR A N 1
ATOM 627 C CA . TYR A 1 83 ? -30.779 -4.014 40.235 1.00 94.19 83 TYR A CA 1
ATOM 628 C C . TYR A 1 83 ? -31.496 -5.109 41.034 1.00 94.19 83 TYR A C 1
ATOM 630 O O . TYR A 1 83 ? -32.153 -4.808 42.031 1.00 94.19 83 TYR A O 1
ATOM 638 N N . SER A 1 84 ? -31.331 -6.381 40.659 1.00 94.25 84 SER A N 1
ATOM 639 C CA . SER A 1 84 ? -31.892 -7.517 41.401 1.00 94.25 84 SER A CA 1
ATOM 640 C C . SER A 1 84 ? -31.333 -7.585 42.825 1.00 94.25 84 SER A C 1
ATOM 642 O O . SER A 1 84 ? -32.080 -7.791 43.785 1.00 94.25 84 SER A O 1
ATOM 644 N N . LYS A 1 85 ? -30.025 -7.354 42.990 1.00 92.19 85 LYS A N 1
ATOM 645 C CA . LYS A 1 85 ? -29.376 -7.292 44.303 1.00 92.19 85 LYS A CA 1
ATOM 646 C C . LYS A 1 85 ? -29.918 -6.131 45.134 1.00 92.19 85 LYS A C 1
ATOM 648 O O . LYS A 1 85 ? -30.278 -6.329 46.293 1.00 92.19 85 LYS A O 1
ATOM 653 N N . TRP A 1 86 ? -30.061 -4.947 44.543 1.00 90.12 86 TRP A N 1
ATOM 654 C CA . TRP A 1 86 ? -30.676 -3.800 45.211 1.00 90.12 86 TRP A CA 1
ATOM 655 C C . TRP A 1 86 ? -32.137 -4.055 45.613 1.00 90.12 86 TRP A C 1
ATOM 657 O O . TRP A 1 86 ? -32.533 -3.699 46.723 1.00 90.12 86 TRP A O 1
ATOM 667 N N . GLN A 1 87 ? -32.930 -4.721 44.767 1.00 89.31 87 GLN A N 1
ATOM 668 C CA . GLN A 1 87 ? -34.300 -5.107 45.116 1.00 89.31 87 GLN A CA 1
ATOM 669 C C . GLN A 1 87 ? -34.345 -6.081 46.301 1.00 89.31 87 GLN A C 1
ATOM 671 O O . GLN A 1 87 ? -35.178 -5.900 47.186 1.00 89.31 87 GLN A O 1
ATOM 676 N N . SER A 1 88 ? -33.434 -7.061 46.366 1.00 87.31 88 SER A N 1
ATOM 677 C CA . SER A 1 88 ? -33.364 -7.987 47.508 1.00 87.31 88 SER A CA 1
ATOM 678 C C . SER A 1 88 ? -33.034 -7.279 48.829 1.00 87.31 88 SER A C 1
ATOM 680 O O . SER A 1 88 ? -33.615 -7.603 49.861 1.00 87.31 88 SER A O 1
ATOM 682 N N . LEU A 1 89 ? -32.180 -6.249 48.786 1.00 82.44 89 LEU A N 1
ATOM 683 C CA . LEU A 1 89 ? -31.822 -5.433 49.953 1.00 82.44 89 LEU A CA 1
ATOM 684 C C . LEU A 1 89 ? -32.968 -4.527 50.417 1.00 82.44 89 LEU A C 1
ATOM 686 O O . LEU A 1 89 ? -33.088 -4.239 51.601 1.00 82.44 89 LEU A O 1
ATOM 690 N N . LYS A 1 90 ? -33.849 -4.093 49.511 1.00 77.62 90 LYS A N 1
ATOM 691 C CA . LYS A 1 90 ? -35.033 -3.302 49.883 1.00 77.62 90 LYS A CA 1
ATOM 692 C C . LYS A 1 90 ? -36.057 -4.072 50.722 1.00 77.62 90 LYS A C 1
ATOM 694 O O . LYS A 1 90 ? -36.895 -3.439 51.359 1.00 77.62 90 LYS A O 1
ATOM 699 N N . GLY A 1 91 ? -36.016 -5.405 50.711 1.00 61.75 91 GLY A N 1
ATOM 700 C CA . GLY A 1 91 ? -36.944 -6.257 51.457 1.00 61.75 91 GLY A CA 1
ATOM 701 C C . GLY A 1 91 ? -36.645 -6.368 52.956 1.00 61.75 91 GLY A C 1
ATOM 702 O O . GLY A 1 91 ? -37.534 -6.754 53.713 1.00 61.75 91 GLY A O 1
ATOM 703 N N . THR A 1 92 ? -35.442 -6.008 53.416 1.00 65.94 92 THR A N 1
ATOM 704 C CA . THR A 1 92 ? -35.113 -5.987 54.849 1.00 65.94 92 THR A CA 1
ATOM 705 C C . THR A 1 92 ? -35.463 -4.615 55.430 1.00 65.94 92 THR A C 1
ATOM 707 O O . THR A 1 92 ? -34.608 -3.756 55.627 1.00 65.94 92 THR A O 1
ATOM 710 N N . SER A 1 93 ? -36.749 -4.369 55.716 1.00 63.28 93 SER A N 1
ATOM 711 C CA . SER A 1 93 ? -37.191 -3.078 56.286 1.00 63.28 93 SER A CA 1
ATOM 712 C C . SER A 1 93 ? -36.450 -2.705 57.579 1.00 63.28 93 SER A C 1
ATOM 714 O O . SER A 1 93 ? -36.308 -1.525 57.880 1.00 63.28 93 SER A O 1
ATOM 716 N N . ALA A 1 94 ? -35.920 -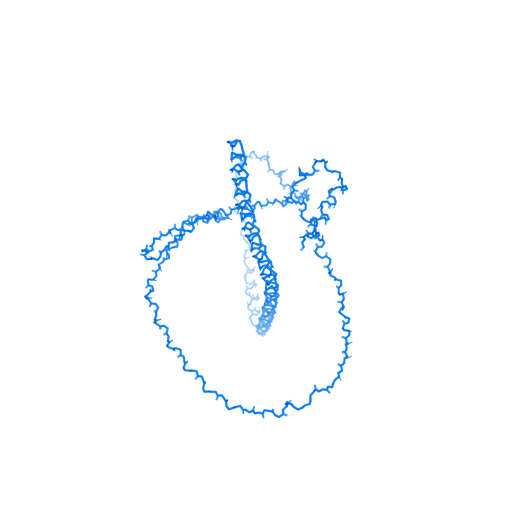3.703 58.293 1.00 70.62 94 ALA A N 1
ATOM 717 C CA . ALA A 1 94 ? -35.097 -3.533 59.484 1.00 70.62 94 ALA A CA 1
ATOM 718 C C . ALA A 1 94 ? -33.789 -2.762 59.222 1.00 70.62 94 ALA A C 1
ATOM 720 O O . ALA A 1 94 ? -33.378 -1.969 60.067 1.00 70.62 94 ALA A O 1
ATOM 721 N N . ASP A 1 95 ? -33.152 -2.935 58.058 1.00 71.50 95 ASP A N 1
ATOM 722 C CA . ASP A 1 95 ? -31.888 -2.252 57.747 1.00 71.50 95 ASP A CA 1
ATOM 723 C C . ASP A 1 95 ? -32.117 -0.800 57.322 1.00 71.50 95 ASP A C 1
ATOM 725 O O . ASP A 1 95 ? -31.331 0.087 57.659 1.00 71.50 95 ASP A O 1
ATOM 729 N N . VAL A 1 96 ? -33.225 -0.531 56.623 1.00 74.81 96 VAL A N 1
ATOM 730 C CA . VAL A 1 96 ? -33.635 0.839 56.281 1.00 74.81 96 VAL A CA 1
ATOM 731 C C . VAL A 1 96 ? -34.022 1.608 57.546 1.00 74.81 96 VAL A C 1
ATOM 733 O O . VAL A 1 96 ? -33.584 2.746 57.716 1.00 74.81 96 VAL A O 1
ATOM 736 N N . GLU A 1 97 ? -34.748 0.977 58.473 1.00 78.44 97 GLU A N 1
ATOM 737 C CA . GLU A 1 97 ? -35.029 1.555 59.793 1.00 78.44 97 GLU A CA 1
ATOM 738 C C . GLU A 1 97 ? -33.748 1.796 60.599 1.00 78.44 97 GLU A C 1
ATOM 740 O O . GLU A 1 97 ? -33.592 2.864 61.188 1.00 78.44 97 GLU A O 1
ATOM 745 N N . ALA A 1 98 ? -32.805 0.847 60.611 1.00 74.31 98 ALA A N 1
ATOM 746 C CA . ALA A 1 98 ? -31.530 1.005 61.309 1.00 74.31 98 ALA A CA 1
ATOM 747 C C . ALA A 1 98 ? -30.686 2.154 60.727 1.00 74.31 98 ALA A C 1
ATOM 749 O O . ALA A 1 98 ? -30.082 2.920 61.484 1.00 74.31 98 ALA A O 1
ATOM 750 N N . LEU A 1 99 ? -30.686 2.326 59.400 1.00 76.88 99 LEU A N 1
ATOM 751 C CA . LEU A 1 99 ? -30.005 3.435 58.728 1.00 76.88 99 LEU A CA 1
ATOM 752 C C . LEU A 1 99 ? -30.695 4.785 58.964 1.00 76.88 99 LEU A C 1
ATOM 754 O O . LEU A 1 99 ? -29.997 5.780 59.166 1.00 76.88 99 LEU A O 1
ATOM 758 N N . GLU A 1 100 ? -32.028 4.855 59.002 1.00 84.94 100 GLU A N 1
ATOM 759 C CA . GLU A 1 100 ? -32.727 6.085 59.408 1.00 84.94 100 GLU A CA 1
ATOM 760 C C . GLU A 1 100 ? -32.489 6.428 60.884 1.00 84.94 100 GLU A C 1
ATOM 762 O O . GLU A 1 100 ? -32.319 7.607 61.222 1.00 84.94 100 GLU A O 1
ATOM 767 N N . LYS A 1 101 ? -32.388 5.419 61.757 1.00 85.31 101 LYS A N 1
ATOM 768 C CA . LYS A 1 101 ? -32.012 5.600 63.168 1.00 85.31 101 LYS A CA 1
ATOM 769 C C . LYS A 1 101 ? -30.602 6.170 63.306 1.00 85.31 101 LYS A C 1
ATOM 771 O O . LYS A 1 101 ? -30.411 7.180 63.974 1.00 85.31 101 LYS A O 1
ATOM 776 N N . LEU A 1 102 ? -29.629 5.599 62.599 1.00 82.38 102 LEU A N 1
ATOM 777 C CA . LEU A 1 102 ? -28.262 6.126 62.565 1.00 82.38 102 LEU A CA 1
ATOM 778 C C . LEU A 1 102 ? -28.198 7.530 61.957 1.00 82.38 102 LEU A C 1
ATOM 780 O O . LEU A 1 102 ? -27.466 8.382 62.456 1.00 82.38 102 LEU A O 1
ATOM 784 N N . ARG A 1 103 ? -28.983 7.812 60.911 1.00 84.81 103 ARG A N 1
ATOM 785 C CA . ARG A 1 103 ? -29.054 9.148 60.304 1.00 84.81 103 ARG A CA 1
ATOM 786 C C . ARG A 1 103 ? -29.596 10.183 61.288 1.00 84.81 103 ARG A C 1
ATOM 788 O O . ARG A 1 103 ? -29.017 11.262 61.396 1.00 84.81 103 ARG A O 1
ATOM 795 N N . THR A 1 104 ? -30.672 9.861 62.006 1.00 85.81 104 THR A N 1
ATOM 796 C CA . THR A 1 104 ? -31.247 10.746 63.034 1.00 85.81 104 THR A CA 1
ATOM 797 C C . THR A 1 104 ? -30.285 10.959 64.203 1.00 85.81 104 THR A C 1
ATOM 799 O O . THR A 1 104 ? -30.153 12.083 64.696 1.00 85.81 104 THR A O 1
ATOM 802 N N . GLU A 1 105 ? -29.545 9.924 64.594 1.00 83.38 105 GLU A N 1
ATOM 803 C CA . GLU A 1 105 ? -28.526 9.989 65.643 1.00 83.38 105 GLU A CA 1
ATOM 804 C C . GLU A 1 105 ? -27.297 10.813 65.219 1.00 83.38 105 GLU A C 1
ATOM 806 O O . GLU A 1 105 ? -26.785 11.609 66.005 1.00 83.38 105 GLU A O 1
ATOM 811 N N . LEU A 1 106 ? -26.892 10.750 63.949 1.00 81.31 106 LEU A N 1
ATOM 812 C CA . LEU A 1 106 ? -25.797 11.562 63.413 1.00 81.31 106 LEU A CA 1
ATOM 813 C C . LEU A 1 106 ? -26.190 13.035 63.212 1.00 81.31 106 LEU A C 1
ATOM 815 O O . LEU A 1 106 ? -25.362 13.929 63.365 1.00 81.31 106 LEU A O 1
ATOM 819 N N . THR A 1 107 ? -27.462 13.333 62.934 1.00 79.56 107 THR A N 1
ATOM 820 C CA . THR A 1 107 ? -27.954 14.724 62.917 1.00 79.56 107 THR A CA 1
ATOM 821 C C . THR A 1 107 ? -28.106 15.345 64.308 1.00 79.56 107 THR A C 1
ATOM 823 O O . THR A 1 107 ? -28.314 16.551 64.403 1.00 79.56 107 THR A O 1
ATOM 826 N N . ARG A 1 108 ? -27.954 14.568 65.393 1.00 75.06 108 ARG A N 1
ATOM 827 C CA . ARG A 1 108 ? -27.864 15.103 66.764 1.00 75.06 108 ARG A CA 1
ATOM 828 C C . ARG A 1 108 ? -26.487 15.665 67.114 1.00 75.06 108 ARG A C 1
ATOM 830 O O . ARG A 1 108 ? -26.297 16.061 68.263 1.00 75.06 108 ARG A O 1
ATOM 837 N N . VAL A 1 109 ? -25.545 15.737 66.167 1.00 75.44 109 VAL A N 1
ATOM 838 C CA . VAL A 1 109 ? -24.299 16.479 66.386 1.00 75.44 109 VAL A CA 1
ATOM 839 C C . VAL A 1 109 ? -24.673 17.905 66.812 1.00 75.44 109 VAL A C 1
ATOM 841 O O . VAL A 1 109 ? -25.327 18.616 66.042 1.00 75.44 109 VAL A O 1
ATOM 844 N N . PRO A 1 110 ? -24.328 18.318 68.045 1.00 74.62 110 PRO A N 1
ATOM 845 C CA . PRO A 1 110 ? -24.655 19.648 68.523 1.00 74.62 110 PRO A CA 1
ATOM 846 C C . PRO A 1 110 ? -24.012 20.669 67.579 1.00 74.62 110 PRO A C 1
ATOM 848 O O . PRO A 1 110 ? -22.889 20.436 67.116 1.00 74.62 110 PRO A O 1
ATOM 851 N N . PRO A 1 111 ? -24.705 21.779 67.262 1.00 76.31 111 PRO A N 1
ATOM 852 C CA . PRO A 1 111 ? -24.141 22.807 66.404 1.00 76.31 111 PRO A CA 1
ATOM 853 C C . PRO A 1 111 ? -22.760 23.195 66.943 1.00 76.31 111 PRO A C 1
ATOM 855 O O . PRO A 1 111 ? -22.606 23.327 68.164 1.00 76.31 111 PRO A O 1
ATOM 858 N N . PRO A 1 112 ? -21.746 23.328 66.068 1.00 77.56 112 PRO A N 1
ATOM 859 C CA . PRO A 1 112 ? -20.397 23.630 66.509 1.00 77.56 112 PRO A CA 1
ATOM 860 C C . PRO A 1 112 ? -20.428 24.893 67.376 1.00 77.56 112 PRO A C 1
ATOM 862 O O . PRO A 1 112 ? -21.145 25.844 67.038 1.00 77.56 112 PRO A O 1
ATOM 865 N N . PRO A 1 113 ? -19.694 24.914 68.504 1.00 77.12 113 PRO A N 1
ATOM 866 C CA . PRO A 1 113 ? -19.674 26.076 69.373 1.00 77.12 113 PRO A CA 1
ATOM 867 C C . PRO A 1 113 ? -19.262 27.304 68.551 1.00 77.12 113 PRO A C 1
ATOM 869 O O . PRO A 1 113 ? -18.370 27.191 67.700 1.00 77.12 113 PRO A O 1
ATOM 872 N N . PRO A 1 114 ? -19.904 28.467 68.769 1.00 74.25 114 PRO A N 1
ATOM 873 C CA . PRO A 1 114 ? -19.549 29.681 68.053 1.00 74.25 114 PRO A CA 1
ATOM 874 C C . PRO A 1 114 ? -18.041 29.911 68.214 1.00 74.25 114 PRO A C 1
ATOM 876 O O . PRO A 1 114 ? -17.531 29.787 69.332 1.00 74.25 114 PRO A O 1
ATOM 879 N N . PRO A 1 115 ? -17.309 30.187 67.120 1.00 72.25 115 PRO A N 1
ATOM 880 C CA . PRO A 1 115 ? -15.861 30.295 67.169 1.00 72.25 115 PRO A CA 1
ATOM 881 C C . PRO A 1 115 ? -15.473 31.350 68.204 1.00 72.25 115 PRO A C 1
ATOM 883 O O . PRO A 1 115 ? -15.804 32.529 68.062 1.00 72.25 115 PRO A O 1
ATOM 886 N N . ALA A 1 116 ? -14.795 30.908 69.267 1.00 67.62 116 ALA A N 1
ATOM 887 C CA . ALA A 1 116 ? -14.317 31.785 70.321 1.00 67.62 116 ALA A CA 1
ATOM 888 C C . ALA A 1 116 ? -13.431 32.859 69.685 1.00 67.62 116 ALA A C 1
ATOM 890 O O . ALA A 1 116 ? -12.458 32.545 68.997 1.00 67.62 116 ALA A O 1
ATOM 891 N N . GLY A 1 117 ? -13.840 34.116 69.872 1.00 61.41 117 GLY A N 1
ATOM 892 C CA . GLY A 1 117 ? -13.346 35.303 69.188 1.00 61.41 117 GLY A CA 1
ATOM 893 C C . GLY A 1 117 ? -11.852 35.283 68.892 1.00 61.41 117 GLY A C 1
ATOM 894 O O . GLY A 1 117 ? -11.028 35.689 69.712 1.00 61.41 117 GLY A O 1
ATOM 895 N N . ARG A 1 118 ? -11.502 34.908 67.660 1.00 52.50 118 ARG A N 1
ATOM 896 C CA . ARG A 1 118 ? -10.197 35.231 67.102 1.00 52.50 118 ARG A CA 1
ATOM 897 C C . ARG A 1 118 ? -10.250 36.709 66.749 1.00 52.50 118 ARG A C 1
ATOM 899 O O . ARG A 1 118 ? -10.778 37.085 65.706 1.00 52.50 118 ARG A O 1
ATOM 906 N N . ARG A 1 119 ? -9.755 37.551 67.664 1.00 57.44 119 ARG A N 1
ATOM 907 C CA . ARG A 1 119 ? -9.479 38.969 67.409 1.00 57.44 119 ARG A CA 1
ATOM 908 C C . ARG A 1 119 ? -8.668 39.064 66.119 1.00 57.44 119 ARG A C 1
ATOM 910 O O . ARG A 1 119 ? -7.478 38.757 66.102 1.00 57.44 119 ARG A O 1
ATOM 917 N N . VAL A 1 120 ? -9.328 39.465 65.038 1.00 54.66 120 VAL A N 1
ATOM 918 C CA . VAL A 1 120 ? -8.672 39.845 63.793 1.00 54.66 120 VAL A CA 1
ATOM 919 C C . VAL A 1 120 ? -7.957 41.154 64.091 1.00 54.66 120 VAL A C 1
ATOM 921 O O . VAL A 1 120 ? -8.574 42.213 64.192 1.00 54.66 120 VAL A O 1
ATOM 924 N N . GLY A 1 121 ? -6.648 41.061 64.322 1.00 50.16 121 GLY A N 1
ATOM 925 C CA . GLY A 1 121 ? -5.773 42.219 64.307 1.00 50.16 121 GLY A CA 1
ATOM 926 C C . GLY A 1 121 ? -5.927 42.920 62.963 1.00 50.16 121 GLY A C 1
ATOM 927 O O . GLY A 1 121 ? -5.853 42.284 61.912 1.00 50.16 121 GLY A O 1
ATOM 928 N N . ALA A 1 122 ? -6.180 44.224 63.015 1.00 55.72 122 ALA A N 1
ATOM 929 C CA . ALA A 1 122 ? -6.265 45.110 61.868 1.00 55.72 122 ALA A CA 1
ATOM 930 C C . ALA A 1 122 ? -4.900 45.202 61.164 1.00 55.72 122 ALA A C 1
ATOM 932 O O . ALA A 1 122 ? -4.147 46.158 61.336 1.00 55.72 122 ALA A O 1
ATOM 933 N N . GLY A 1 123 ? -4.569 44.189 60.369 1.00 46.66 123 GLY A N 1
ATOM 934 C CA . GLY A 1 123 ? -3.473 44.232 59.416 1.00 46.66 123 GLY A CA 1
ATOM 935 C C . GLY A 1 123 ? -3.911 45.032 58.199 1.00 46.66 123 GLY A C 1
ATOM 936 O O . GLY A 1 123 ? -4.534 44.497 57.287 1.00 46.66 123 GLY A O 1
ATOM 937 N N . ARG A 1 124 ? -3.599 46.331 58.193 1.00 58.66 124 ARG A N 1
ATOM 938 C CA . ARG A 1 124 ? -3.590 47.142 56.973 1.00 58.66 124 ARG A CA 1
ATOM 939 C C . ARG A 1 124 ? -2.554 46.543 56.020 1.00 58.66 124 ARG A C 1
ATOM 941 O O . ARG A 1 124 ? -1.364 46.764 56.206 1.00 58.66 124 ARG A O 1
ATOM 948 N N . SER A 1 125 ? -2.991 45.838 54.984 1.00 52.22 125 SER A N 1
ATOM 949 C CA . SER A 1 125 ? -2.194 45.683 53.771 1.00 52.22 125 SER A CA 1
ATOM 950 C C . SER A 1 125 ? -2.989 46.220 52.589 1.00 52.22 125 SER A C 1
ATOM 952 O O . SER A 1 125 ? -4.033 45.731 52.162 1.00 52.22 125 SER A O 1
ATOM 954 N N . THR A 1 126 ? -2.498 47.352 52.114 1.00 59.25 126 THR A N 1
ATOM 955 C CA . THR A 1 126 ? -2.818 47.964 50.837 1.00 59.25 126 THR A CA 1
ATOM 956 C C . THR A 1 126 ? -2.535 46.972 49.713 1.00 59.25 126 THR A C 1
ATOM 958 O O . THR A 1 126 ? -1.381 46.679 49.421 1.00 59.25 126 THR A O 1
ATOM 961 N N . GLY A 1 127 ? -3.593 46.473 49.078 1.00 47.59 127 GLY A N 1
ATOM 962 C CA . GLY A 1 127 ? -3.511 45.555 47.941 1.00 47.59 127 GLY A CA 1
ATOM 963 C C . GLY A 1 127 ? -4.677 45.720 46.969 1.00 47.59 127 GLY A C 1
ATOM 964 O O . GLY A 1 127 ? -5.161 44.751 46.399 1.00 47.59 127 GLY A O 1
ATOM 965 N N . LYS A 1 128 ? -5.177 46.950 46.790 1.00 56.91 128 LYS A N 1
ATOM 966 C CA . LYS A 1 128 ? -6.071 47.290 45.675 1.00 56.91 128 LYS A CA 1
ATOM 967 C C . LYS A 1 128 ? -5.246 47.314 44.387 1.00 56.91 128 LYS A C 1
ATOM 969 O O . LYS A 1 128 ? -4.624 48.335 44.116 1.00 56.91 128 LYS A O 1
ATOM 974 N N . ARG A 1 129 ? -5.247 46.215 43.626 1.00 54.56 129 ARG A N 1
ATOM 975 C CA . ARG A 1 129 ? -5.130 46.136 42.147 1.00 54.56 129 ARG A CA 1
ATOM 976 C C . ARG A 1 129 ? -4.717 44.714 41.759 1.00 54.56 129 ARG A C 1
ATOM 978 O O . ARG A 1 129 ? -3.551 44.388 41.925 1.00 54.56 129 ARG A O 1
ATOM 985 N N . ARG A 1 130 ? -5.664 43.923 41.232 1.00 54.31 130 ARG A N 1
ATOM 986 C CA . ARG A 1 130 ? -5.505 42.877 40.181 1.00 54.31 130 ARG A CA 1
ATOM 987 C C . ARG A 1 130 ? -6.618 41.814 40.221 1.00 54.31 130 ARG A C 1
ATOM 989 O O . ARG A 1 130 ? -6.350 40.626 40.199 1.00 54.31 130 ARG A O 1
ATOM 996 N N . LEU A 1 131 ? -7.881 42.239 40.248 1.00 52.75 131 LEU A N 1
ATOM 997 C CA . LEU A 1 131 ? -9.025 41.350 39.983 1.00 52.75 131 LEU A CA 1
ATOM 998 C C . LEU A 1 131 ? -10.020 42.037 39.040 1.00 52.75 131 LEU A C 1
ATOM 1000 O O . LEU A 1 131 ? -11.182 42.244 39.365 1.00 52.75 131 LEU A O 1
ATOM 1004 N N . ALA A 1 132 ? -9.521 42.465 37.881 1.00 53.38 132 ALA A N 1
ATOM 1005 C CA . ALA A 1 132 ? -10.356 42.927 36.771 1.00 53.38 132 ALA A CA 1
ATOM 1006 C C . ALA A 1 132 ? -9.739 42.578 35.404 1.00 53.38 132 ALA A C 1
ATOM 1008 O O . ALA A 1 132 ? -9.965 43.282 34.426 1.00 53.38 132 ALA A O 1
ATOM 1009 N N . GLU A 1 133 ? -8.950 41.503 35.330 1.00 50.88 133 GLU A N 1
ATOM 1010 C CA . GLU A 1 133 ? -8.300 41.074 34.086 1.00 50.88 133 GLU A CA 1
ATOM 1011 C C . GLU A 1 133 ? -8.313 39.547 33.948 1.00 50.88 133 GLU A C 1
ATOM 1013 O O . GLU A 1 133 ? -7.324 38.919 33.614 1.00 50.88 133 GLU A O 1
ATOM 1018 N N . GLU A 1 134 ? -9.463 38.937 34.237 1.00 48.56 134 GLU A N 1
ATOM 1019 C CA . GLU A 1 134 ? -9.704 37.509 33.985 1.00 48.56 134 GLU A CA 1
ATOM 1020 C C . GLU A 1 134 ? -11.165 37.291 33.560 1.00 48.56 134 GLU A C 1
ATOM 1022 O O . GLU A 1 134 ? -11.889 36.451 34.073 1.00 48.56 134 GLU A O 1
ATOM 1027 N N . ALA A 1 135 ? -11.648 38.150 32.657 1.00 52.34 135 ALA A N 1
ATOM 1028 C CA . ALA A 1 135 ? -12.992 38.043 32.074 1.00 52.34 135 ALA A CA 1
ATOM 1029 C C . ALA A 1 135 ? -13.046 38.496 30.600 1.00 52.34 135 ALA A C 1
ATOM 1031 O O . ALA A 1 135 ? -14.100 38.876 30.094 1.00 52.34 135 ALA A O 1
ATOM 1032 N N . ARG A 1 136 ? -11.909 38.495 29.887 1.00 53.22 136 ARG A N 1
ATOM 1033 C CA . ARG A 1 136 ? -11.834 38.908 28.470 1.00 53.22 136 ARG A CA 1
ATOM 1034 C C . ARG A 1 136 ? -11.040 37.953 27.576 1.00 53.22 136 ARG A C 1
ATOM 1036 O O . ARG A 1 136 ? -10.415 38.403 26.624 1.00 53.22 136 ARG A O 1
ATOM 1043 N N . HIS A 1 137 ? -11.096 36.645 27.827 1.00 47.97 137 HIS A N 1
ATOM 1044 C CA . HIS A 1 137 ? -10.461 35.682 26.920 1.00 47.97 137 HIS A CA 1
ATOM 1045 C C . HIS A 1 137 ? -11.309 34.457 26.558 1.00 47.97 137 HIS A C 1
ATOM 1047 O O . HIS A 1 137 ? -10.770 33.388 26.322 1.00 47.97 137 HIS A O 1
ATOM 1053 N N . GLU A 1 138 ? -12.630 34.622 26.418 1.00 50.22 138 GLU A N 1
ATOM 1054 C CA . GLU A 1 138 ? -13.498 33.526 25.943 1.00 50.22 138 GLU A CA 1
ATOM 1055 C C . GLU A 1 138 ? -14.433 33.903 24.782 1.00 50.22 138 GLU A C 1
ATOM 1057 O O . GLU A 1 138 ? -15.366 33.178 24.454 1.00 50.22 138 GLU A O 1
ATOM 1062 N N . ARG A 1 139 ? -14.187 35.035 24.101 1.00 53.56 139 ARG A N 1
ATOM 1063 C CA . ARG A 1 139 ? -14.916 35.407 22.871 1.00 53.56 139 ARG A CA 1
ATOM 1064 C C . ARG A 1 139 ? -14.023 36.076 21.823 1.00 53.56 139 ARG A C 1
ATOM 1066 O O . ARG A 1 139 ? -14.194 37.236 21.469 1.00 53.56 139 ARG A O 1
ATOM 1073 N N . ARG A 1 140 ? -13.074 35.310 21.299 1.00 47.12 140 ARG A N 1
ATOM 1074 C CA . ARG A 1 140 ? -12.551 35.428 19.927 1.00 47.12 140 ARG A CA 1
ATOM 1075 C C . ARG A 1 140 ? -12.233 33.985 19.548 1.00 47.12 140 ARG A C 1
ATOM 1077 O O . ARG A 1 140 ? -11.335 33.391 20.116 1.00 47.12 140 ARG A O 1
ATOM 1084 N N . GLY A 1 141 ? -13.101 33.314 18.812 1.00 42.38 141 GLY A N 1
ATOM 1085 C CA . GLY A 1 141 ? -13.413 33.685 17.440 1.00 42.38 141 GLY A CA 1
ATOM 1086 C C . GLY A 1 141 ? -12.509 32.829 16.566 1.00 42.38 141 GLY A C 1
ATOM 1087 O O . GLY A 1 141 ? -11.291 32.920 16.673 1.00 42.38 141 GLY A O 1
ATOM 1088 N N . GLY A 1 142 ? -13.139 31.941 15.801 1.00 50.28 142 GLY A N 1
ATOM 1089 C CA . GLY A 1 142 ? -12.497 30.920 14.991 1.00 50.28 142 GLY A CA 1
ATOM 1090 C C . GLY A 1 142 ? -11.350 31.446 14.135 1.00 50.28 142 GLY A C 1
ATOM 1091 O O . GLY A 1 142 ? -11.393 32.534 13.570 1.00 50.28 142 GLY A O 1
ATOM 1092 N N . GLY A 1 143 ? -10.326 30.615 14.045 1.00 39.44 143 GLY A N 1
ATOM 1093 C CA . GLY A 1 143 ? -9.145 30.834 13.231 1.00 39.44 143 GLY A CA 1
ATOM 1094 C C . GLY A 1 143 ? -8.307 29.576 13.306 1.00 39.44 143 GLY A C 1
ATOM 1095 O O . GLY A 1 143 ? -7.285 29.549 13.979 1.00 39.44 143 GLY A O 1
ATOM 1096 N N . GLY A 1 144 ? -8.814 28.500 12.703 1.00 45.47 144 GLY A N 1
ATOM 1097 C CA . GLY A 1 144 ? -8.124 27.223 12.614 1.00 45.47 144 GLY A CA 1
ATOM 1098 C C . GLY A 1 144 ? -6.837 27.358 11.810 1.00 45.47 144 GLY A C 1
ATOM 1099 O O . GLY A 1 144 ? -6.814 27.056 10.624 1.00 45.47 144 GLY A O 1
ATOM 1100 N N . GLN A 1 145 ? -5.749 27.755 12.465 1.00 46.22 145 GLN A N 1
ATOM 1101 C CA . GLN A 1 145 ? -4.412 27.370 12.042 1.00 46.22 145 GLN A CA 1
ATOM 1102 C C . GLN A 1 145 ? -4.212 25.911 12.449 1.00 46.22 145 GLN A C 1
ATOM 1104 O O . GLN A 1 145 ? -3.672 25.593 13.507 1.00 46.22 145 GLN A O 1
ATOM 1109 N N . ARG A 1 146 ? -4.653 24.998 11.581 1.00 45.34 146 ARG A N 1
ATOM 1110 C CA . ARG A 1 146 ? -3.983 23.704 11.477 1.00 45.34 146 ARG A CA 1
ATOM 1111 C C . ARG A 1 146 ? -2.624 24.001 10.859 1.00 45.34 146 ARG A C 1
ATOM 1113 O O . ARG A 1 146 ? -2.496 24.086 9.643 1.00 45.34 146 ARG A O 1
ATOM 1120 N N . GLY A 1 147 ? -1.640 24.250 11.719 1.00 38.81 147 GLY A N 1
ATOM 1121 C CA . GLY A 1 147 ? -0.244 24.205 11.324 1.00 38.81 147 GLY A CA 1
ATOM 1122 C C . GLY A 1 147 ? -0.007 22.860 10.656 1.00 38.81 147 GLY A C 1
ATOM 1123 O O . GLY A 1 147 ? -0.226 21.813 11.267 1.00 38.81 147 GLY A O 1
ATOM 1124 N N . ALA A 1 148 ? 0.376 22.904 9.385 1.00 46.88 148 ALA A N 1
ATOM 1125 C CA . ALA A 1 148 ? 1.009 21.787 8.725 1.00 46.88 148 ALA A CA 1
ATOM 1126 C C . ALA A 1 148 ? 2.249 21.448 9.555 1.00 46.88 148 ALA A C 1
ATOM 1128 O O . ALA A 1 148 ? 3.275 22.122 9.475 1.00 46.88 148 ALA A O 1
ATOM 1129 N N . GLY A 1 149 ? 2.114 20.445 10.423 1.00 38.69 149 GLY A N 1
ATOM 1130 C CA . GLY A 1 149 ? 3.258 19.743 10.963 1.00 38.69 149 GLY A CA 1
ATOM 1131 C C . GLY A 1 149 ? 4.016 19.220 9.759 1.00 38.69 149 GLY A C 1
ATOM 1132 O O . GLY A 1 149 ? 3.547 18.308 9.080 1.00 38.69 149 GLY A O 1
ATOM 1133 N N . ALA A 1 150 ? 5.141 19.860 9.453 1.00 44.00 150 ALA A N 1
ATOM 1134 C CA . ALA A 1 150 ? 6.115 19.293 8.548 1.00 44.00 150 ALA A CA 1
ATOM 1135 C C . ALA A 1 150 ? 6.370 17.858 9.031 1.00 44.00 150 ALA A C 1
ATOM 1137 O O . ALA A 1 150 ? 6.627 17.676 10.228 1.00 44.00 150 ALA A O 1
ATOM 1138 N N . PRO A 1 151 ? 6.252 16.830 8.174 1.00 44.25 151 PRO A N 1
ATOM 1139 C CA . PRO A 1 151 ? 6.688 15.509 8.572 1.00 44.25 151 PRO A CA 1
ATOM 1140 C C . PRO A 1 151 ? 8.169 15.642 8.921 1.00 44.25 151 PRO A C 1
ATOM 1142 O O . PRO A 1 151 ? 8.986 15.983 8.066 1.00 44.25 151 PRO A O 1
ATOM 1145 N N . SER A 1 152 ? 8.502 15.439 10.197 1.00 42.12 152 SER A N 1
ATOM 1146 C CA . SER A 1 152 ? 9.881 15.239 10.618 1.00 42.12 152 SER A CA 1
ATOM 1147 C C . SER A 1 152 ? 10.416 14.110 9.753 1.00 42.12 152 SER A C 1
ATOM 1149 O O . SER A 1 152 ? 10.006 12.959 9.902 1.00 42.12 152 SER A O 1
ATOM 1151 N N . ALA A 1 153 ? 11.276 14.462 8.802 1.00 36.72 153 ALA A N 1
ATOM 1152 C CA . ALA A 1 153 ? 12.006 13.496 8.019 1.00 36.72 153 ALA A CA 1
ATOM 1153 C C . ALA A 1 153 ? 12.807 12.652 9.013 1.00 36.72 153 ALA A C 1
ATOM 1155 O O . ALA A 1 153 ? 13.774 13.122 9.615 1.00 36.72 153 ALA A O 1
ATOM 1156 N N . VAL A 1 154 ? 12.377 11.409 9.219 1.00 43.47 154 VAL A N 1
ATOM 1157 C CA . VAL A 1 154 ? 13.277 10.367 9.692 1.00 43.47 154 VAL A CA 1
ATOM 1158 C C . VAL A 1 154 ? 14.316 10.250 8.588 1.00 43.47 154 VAL A C 1
ATOM 1160 O O . VAL A 1 154 ? 14.059 9.676 7.533 1.00 43.47 154 VAL A O 1
ATOM 1163 N N . ALA A 1 155 ? 15.467 10.884 8.790 1.00 39.09 155 ALA A N 1
ATOM 1164 C CA . ALA A 1 155 ? 16.635 10.651 7.968 1.00 39.09 155 ALA A CA 1
ATOM 1165 C C . ALA A 1 155 ? 17.122 9.231 8.278 1.00 39.09 155 ALA A C 1
ATOM 1167 O O . ALA A 1 155 ? 18.007 9.019 9.104 1.00 39.09 155 ALA A O 1
ATOM 1168 N N . THR A 1 156 ? 16.502 8.234 7.647 1.00 43.66 156 THR A N 1
ATOM 1169 C CA . THR A 1 156 ? 17.113 6.919 7.501 1.00 43.66 156 THR A CA 1
ATOM 1170 C C . THR A 1 156 ? 18.294 7.124 6.566 1.00 43.66 156 THR A C 1
ATOM 1172 O O . THR A 1 156 ? 18.133 7.211 5.351 1.00 43.66 156 THR A O 1
ATOM 1175 N N . GLN A 1 157 ? 19.487 7.283 7.133 1.00 40.88 157 GLN A N 1
ATOM 1176 C CA . GLN A 1 157 ? 20.715 7.234 6.358 1.00 40.88 157 GLN A CA 1
ATOM 1177 C C . GLN A 1 157 ? 20.791 5.829 5.751 1.00 40.88 157 GLN A C 1
ATOM 1179 O O . GLN A 1 157 ? 21.047 4.853 6.455 1.00 40.88 157 GLN A O 1
ATOM 1184 N N . ALA A 1 158 ? 20.478 5.720 4.460 1.00 37.56 158 ALA A N 1
ATOM 1185 C CA . ALA A 1 158 ? 20.660 4.501 3.695 1.00 37.56 158 ALA A CA 1
ATOM 1186 C C . ALA A 1 158 ? 22.166 4.227 3.621 1.00 37.56 158 ALA A C 1
ATOM 1188 O O . ALA A 1 158 ? 22.879 4.784 2.788 1.00 37.56 158 ALA A O 1
ATOM 1189 N N . GLY A 1 159 ? 22.664 3.425 4.559 1.00 41.25 159 GLY A N 1
ATOM 1190 C CA . GLY A 1 159 ? 23.986 2.836 4.452 1.00 41.25 159 GLY A CA 1
ATOM 1191 C C . GLY A 1 159 ? 23.987 1.892 3.257 1.00 41.25 159 GLY A C 1
ATOM 1192 O O . GLY A 1 159 ? 23.174 0.970 3.197 1.00 41.25 159 GLY A O 1
ATOM 1193 N N . SER A 1 160 ? 24.870 2.151 2.296 1.00 39.00 160 SER A N 1
ATOM 1194 C CA . SER A 1 160 ? 25.143 1.266 1.169 1.00 39.00 160 SER A CA 1
ATOM 1195 C C . SER A 1 160 ? 25.370 -0.157 1.674 1.00 39.00 160 SER A C 1
ATOM 1197 O O . SER A 1 160 ? 26.239 -0.381 2.513 1.00 39.00 160 SER A O 1
ATOM 1199 N N . VAL A 1 161 ? 24.594 -1.114 1.167 1.00 40.72 161 VAL A N 1
ATOM 1200 C CA . VAL A 1 161 ? 24.810 -2.543 1.411 1.00 40.72 161 VAL A CA 1
ATOM 1201 C C . VAL A 1 161 ? 26.092 -2.936 0.672 1.00 40.72 161 VAL A C 1
ATOM 1203 O O . VAL A 1 161 ? 26.106 -2.852 -0.557 1.00 40.72 161 VAL A O 1
ATOM 1206 N N . PRO A 1 162 ? 27.184 -3.347 1.342 1.00 40.62 162 PRO A N 1
ATOM 1207 C CA . PRO A 1 162 ? 28.281 -3.964 0.624 1.00 40.62 162 PRO A CA 1
ATOM 1208 C C . PRO A 1 162 ? 27.839 -5.370 0.211 1.00 40.62 162 PRO A C 1
ATOM 1210 O O . PRO A 1 162 ? 27.552 -6.225 1.050 1.00 40.62 162 PRO A O 1
ATOM 1213 N N . THR A 1 163 ? 27.786 -5.616 -1.095 1.00 43.16 163 THR A N 1
ATOM 1214 C CA . THR A 1 163 ? 27.685 -6.962 -1.659 1.00 43.16 163 THR A CA 1
ATOM 1215 C C . THR A 1 163 ? 28.964 -7.718 -1.302 1.00 43.16 163 THR A C 1
ATOM 1217 O O . THR A 1 163 ? 29.976 -7.601 -1.991 1.00 43.16 163 THR A O 1
ATOM 1220 N N . LEU A 1 164 ? 28.957 -8.453 -0.188 1.00 42.44 164 LEU A N 1
ATOM 1221 C CA . LEU A 1 164 ? 30.077 -9.307 0.197 1.00 42.44 164 LEU A CA 1
ATOM 1222 C C . LEU A 1 164 ? 29.930 -10.685 -0.449 1.00 42.44 164 LEU A C 1
ATOM 1224 O O . LEU A 1 164 ? 28.992 -11.436 -0.182 1.00 42.44 164 LEU A O 1
ATOM 1228 N N . GLY A 1 165 ? 30.904 -10.993 -1.305 1.00 44.31 165 GLY A N 1
ATOM 1229 C CA . GLY A 1 165 ? 31.157 -12.326 -1.828 1.00 44.31 165 GLY A CA 1
ATOM 1230 C C . GLY A 1 165 ? 31.370 -13.351 -0.712 1.00 44.31 165 GLY A C 1
ATOM 1231 O O . GLY A 1 165 ? 31.701 -13.027 0.428 1.00 44.31 165 GLY A O 1
ATOM 1232 N N . HIS A 1 166 ? 31.135 -14.607 -1.072 1.00 46.41 166 HIS A N 1
ATOM 1233 C CA . HIS A 1 166 ? 31.088 -15.758 -0.181 1.00 46.41 166 HIS A CA 1
ATOM 1234 C C . HIS A 1 166 ? 32.342 -15.870 0.711 1.00 46.41 166 HIS A C 1
ATOM 1236 O O . HIS A 1 166 ? 33.452 -15.988 0.200 1.00 46.41 166 HIS A O 1
ATOM 1242 N N . GLY A 1 167 ? 32.150 -15.916 2.039 1.00 51.47 167 GLY A N 1
ATOM 1243 C CA . GLY A 1 167 ? 33.130 -16.508 2.964 1.00 51.47 167 GLY A CA 1
ATOM 1244 C C . GLY A 1 167 ? 33.918 -15.587 3.910 1.00 51.47 167 GLY A C 1
ATOM 1245 O O . GLY A 1 167 ? 35.060 -15.913 4.219 1.00 51.47 167 GLY A O 1
ATOM 1246 N N . GLN A 1 168 ? 33.357 -14.484 4.418 1.00 42.91 168 GLN A N 1
ATOM 1247 C CA . GLN A 1 168 ? 34.003 -13.679 5.477 1.00 42.91 168 GLN A CA 1
ATOM 1248 C C . GLN A 1 168 ? 33.160 -13.623 6.770 1.00 42.91 168 GLN A C 1
ATOM 1250 O O . GLN A 1 168 ? 31.929 -13.640 6.692 1.00 42.91 168 GLN A O 1
ATOM 1255 N N . PRO A 1 169 ? 33.800 -13.578 7.960 1.00 42.34 169 PRO A N 1
ATOM 1256 C CA . PRO A 1 169 ? 33.114 -13.548 9.252 1.00 42.34 169 PRO A CA 1
ATOM 1257 C C . PRO A 1 169 ? 32.278 -12.269 9.410 1.00 42.34 169 PRO A C 1
ATOM 1259 O O . PRO A 1 169 ? 32.736 -11.166 9.111 1.00 42.34 169 PRO A O 1
ATOM 1262 N N . ALA A 1 170 ? 31.036 -12.428 9.874 1.00 45.91 170 ALA A N 1
ATOM 1263 C CA . ALA A 1 170 ? 30.055 -11.353 9.973 1.00 45.91 170 ALA A CA 1
ATOM 1264 C C . ALA A 1 170 ? 30.557 -10.201 10.862 1.00 45.91 170 ALA A C 1
ATOM 1266 O O . ALA A 1 170 ? 30.807 -10.378 12.054 1.00 45.91 170 ALA A O 1
ATOM 1267 N N . THR A 1 171 ? 30.681 -9.007 10.279 1.00 42.81 171 THR A N 1
ATOM 1268 C CA . THR A 1 171 ? 30.965 -7.775 11.024 1.00 42.81 171 THR A CA 1
ATOM 1269 C C . THR A 1 171 ? 29.656 -7.231 11.597 1.00 42.81 171 THR A C 1
ATOM 1271 O O . THR A 1 171 ? 28.677 -7.061 10.873 1.00 42.81 171 THR A O 1
ATOM 1274 N N . VAL A 1 172 ? 29.626 -6.989 12.908 1.00 45.34 172 VAL A N 1
ATOM 1275 C CA . VAL A 1 172 ? 28.458 -6.477 13.638 1.00 45.34 172 VAL A CA 1
ATOM 1276 C C . VAL A 1 172 ? 28.318 -4.975 13.386 1.00 45.34 172 VAL A C 1
ATOM 1278 O O . VAL A 1 172 ? 29.138 -4.190 13.857 1.00 45.34 172 VAL A O 1
ATOM 1281 N N . SER A 1 173 ? 27.263 -4.554 12.689 1.00 43.81 173 SER A N 1
ATOM 1282 C CA . SER A 1 173 ? 26.847 -3.147 12.669 1.00 43.81 173 SER A CA 1
ATOM 1283 C C . SER A 1 173 ? 25.889 -2.882 13.827 1.00 43.81 173 SER A C 1
ATOM 1285 O O . SER A 1 173 ? 24.775 -3.399 13.859 1.00 43.81 173 SER A O 1
ATOM 1287 N N . VAL A 1 174 ? 26.326 -2.070 14.790 1.00 48.09 174 VAL A N 1
ATOM 1288 C CA . VAL A 1 174 ? 25.479 -1.569 15.878 1.00 48.09 174 VAL A CA 1
ATOM 1289 C C . VAL A 1 174 ? 24.718 -0.351 15.363 1.00 48.09 174 VAL A C 1
ATOM 1291 O O . VAL A 1 174 ? 25.334 0.633 14.961 1.00 48.09 174 VAL A O 1
ATOM 1294 N N . PHE A 1 175 ? 23.387 -0.412 15.367 1.00 44.47 175 PHE A N 1
ATOM 1295 C CA . PHE A 1 175 ? 22.543 0.722 14.995 1.00 44.47 175 PHE A CA 1
ATOM 1296 C C . PHE A 1 175 ? 22.046 1.430 16.258 1.00 44.47 175 PHE A C 1
ATOM 1298 O O . PHE A 1 175 ? 21.203 0.909 16.988 1.00 44.47 175 PHE A O 1
ATOM 1305 N N . THR A 1 176 ? 22.580 2.617 16.535 1.00 46.53 176 THR A N 1
ATOM 1306 C CA . THR A 1 176 ? 22.152 3.476 17.646 1.00 46.53 176 THR A CA 1
ATOM 1307 C C . THR A 1 176 ? 21.109 4.469 17.139 1.00 46.53 176 THR A C 1
ATOM 1309 O O . THR A 1 176 ? 21.446 5.467 16.509 1.00 46.53 176 THR A O 1
ATOM 1312 N N . GLY A 1 177 ? 19.828 4.197 17.397 1.00 43.53 177 GLY A N 1
ATOM 1313 C CA . GLY A 1 177 ? 18.737 5.136 17.130 1.00 43.53 177 GLY A CA 1
ATOM 1314 C C . GLY A 1 177 ? 18.297 5.857 18.404 1.00 43.53 177 GLY A C 1
ATOM 1315 O O . GLY A 1 177 ? 17.967 5.210 19.395 1.00 43.53 177 GLY A O 1
ATOM 1316 N N . THR A 1 178 ? 18.261 7.190 18.392 1.00 45.38 178 THR A N 1
ATOM 1317 C CA . THR A 1 178 ? 17.615 8.002 19.433 1.00 45.38 178 THR A CA 1
ATOM 1318 C C . THR A 1 178 ? 16.137 8.193 19.096 1.00 45.38 178 THR A C 1
ATOM 1320 O O . THR A 1 178 ? 15.790 8.795 18.082 1.00 45.38 178 THR A O 1
ATOM 1323 N N . VAL A 1 179 ? 15.241 7.694 19.949 1.00 45.94 179 VAL A N 1
ATOM 1324 C CA . VAL A 1 179 ? 13.797 7.955 19.848 1.00 45.94 179 VAL A CA 1
ATOM 1325 C C . VAL A 1 179 ? 13.431 9.158 20.715 1.00 45.94 179 VAL A C 1
ATOM 1327 O O . VAL A 1 179 ? 13.438 9.083 21.941 1.00 45.94 179 VAL A O 1
ATOM 1330 N N . ASN A 1 180 ? 13.100 10.283 20.081 1.00 46.25 180 ASN A N 1
ATOM 1331 C CA . ASN A 1 180 ? 12.539 11.437 20.782 1.00 46.25 180 ASN A CA 1
ATOM 1332 C C . ASN A 1 180 ? 11.052 11.188 21.062 1.00 46.25 180 ASN A C 1
ATOM 1334 O O . ASN A 1 180 ? 10.216 11.318 20.169 1.00 46.25 180 ASN A O 1
ATOM 1338 N N . SER A 1 181 ? 10.717 10.852 22.309 1.00 45.47 181 SER A N 1
ATOM 1339 C CA . SER A 1 181 ? 9.328 10.829 22.768 1.00 45.47 181 SER A CA 1
ATOM 1340 C C . SER A 1 181 ? 8.886 12.250 23.120 1.00 45.47 181 SER A C 1
ATOM 1342 O O . SER A 1 181 ? 9.446 12.905 24.002 1.00 45.47 181 SER A O 1
ATOM 1344 N N . MET A 1 182 ? 7.895 12.758 22.393 1.00 50.59 182 MET A N 1
ATOM 1345 C CA . MET A 1 182 ? 7.382 14.117 22.535 1.00 50.59 182 MET A CA 1
ATOM 1346 C C . MET A 1 182 ? 6.355 14.176 23.674 1.00 50.59 182 MET A C 1
ATOM 1348 O O . MET A 1 182 ? 5.162 14.267 23.425 1.00 50.59 182 MET A O 1
ATOM 1352 N N . ALA A 1 183 ? 6.819 14.078 24.922 1.00 48.16 183 ALA A N 1
ATOM 1353 C CA . ALA A 1 183 ? 6.090 14.501 26.124 1.00 48.16 183 ALA A CA 1
ATOM 1354 C C . ALA A 1 183 ? 6.988 14.359 27.365 1.00 48.16 183 ALA A C 1
ATOM 1356 O O . ALA A 1 183 ? 6.913 13.363 28.071 1.00 48.16 183 ALA A O 1
ATOM 1357 N N . GLY A 1 184 ? 7.845 15.352 27.622 1.00 50.00 184 GLY A N 1
ATOM 1358 C CA . GLY A 1 184 ? 8.243 15.778 28.976 1.00 50.00 184 GLY A CA 1
ATOM 1359 C C . GLY A 1 184 ? 8.729 14.748 30.010 1.00 50.00 184 GLY A C 1
ATOM 1360 O O . GLY A 1 184 ? 8.738 15.080 31.192 1.00 50.00 184 GLY A O 1
ATOM 1361 N N . ALA A 1 185 ? 9.145 13.544 29.624 1.00 46.09 185 ALA A N 1
ATOM 1362 C CA . ALA A 1 185 ? 9.609 12.510 30.541 1.00 46.09 185 ALA A CA 1
ATOM 1363 C C . ALA A 1 185 ? 10.884 11.855 29.995 1.00 46.09 185 ALA A C 1
ATOM 1365 O O . ALA A 1 185 ? 10.892 11.329 28.887 1.00 46.09 185 ALA A O 1
ATOM 1366 N N . SER A 1 186 ? 11.956 11.962 30.786 1.00 47.34 186 SER A N 1
ATOM 1367 C CA . SER A 1 186 ? 13.218 11.205 30.751 1.00 47.34 186 SER A CA 1
ATOM 1368 C C . SER A 1 186 ? 13.578 10.491 29.436 1.00 47.34 186 SER A C 1
ATOM 1370 O O . SER A 1 186 ? 13.055 9.420 29.130 1.00 47.34 186 SER A O 1
ATOM 1372 N N . SER A 1 187 ? 14.573 11.033 28.727 1.00 42.25 187 SER A N 1
ATOM 1373 C CA . SER A 1 187 ? 15.308 10.330 27.669 1.00 42.25 187 SER A CA 1
ATOM 1374 C C . SER A 1 187 ? 16.027 9.114 28.267 1.00 42.25 187 SER A C 1
ATOM 1376 O O . SER A 1 187 ? 17.049 9.250 28.940 1.00 42.25 187 SER A O 1
ATOM 1378 N N . GLY A 1 188 ? 15.449 7.928 28.086 1.00 48.34 188 GLY A N 1
ATOM 1379 C CA . GLY A 1 188 ? 16.093 6.655 28.383 1.00 48.34 188 GLY A CA 1
ATOM 1380 C C . GLY A 1 188 ? 16.771 6.124 27.125 1.00 48.34 188 GLY A C 1
ATOM 1381 O O . GLY A 1 188 ? 16.106 5.877 26.123 1.00 48.34 188 GLY A O 1
ATOM 1382 N N . MET A 1 189 ? 18.091 5.940 27.169 1.00 53.59 189 MET A N 1
ATOM 1383 C CA . MET A 1 189 ? 18.830 5.187 26.153 1.00 53.59 189 MET A CA 1
ATOM 1384 C C . MET A 1 189 ? 18.316 3.738 26.151 1.00 53.59 189 MET A C 1
ATOM 1386 O O . MET A 1 189 ? 18.624 2.966 27.056 1.00 53.59 189 MET A O 1
ATOM 1390 N N . ALA A 1 190 ? 17.509 3.368 25.157 1.00 50.44 190 ALA A N 1
ATOM 1391 C CA . ALA A 1 190 ? 17.102 1.984 24.949 1.00 50.44 190 ALA A CA 1
ATOM 1392 C C . ALA A 1 190 ? 18.163 1.279 24.093 1.00 50.44 190 ALA A C 1
ATOM 1394 O O . ALA A 1 190 ? 18.149 1.356 22.867 1.00 50.44 190 ALA A O 1
ATOM 1395 N N . THR A 1 191 ? 19.115 0.613 24.745 1.00 51.41 191 THR A N 1
ATOM 1396 C CA . THR A 1 191 ? 20.092 -0.242 24.064 1.00 51.41 191 THR A CA 1
ATOM 1397 C C . THR A 1 191 ? 19.466 -1.618 23.854 1.00 51.41 191 THR A C 1
ATOM 1399 O O . THR A 1 191 ? 19.475 -2.455 24.756 1.00 51.41 191 THR A O 1
ATOM 1402 N N . THR A 1 192 ? 18.896 -1.873 22.678 1.00 49.00 192 THR A N 1
ATOM 1403 C CA . THR A 1 192 ? 18.414 -3.216 22.329 1.00 49.00 192 THR A CA 1
ATOM 1404 C C . THR A 1 192 ? 19.620 -4.084 21.973 1.00 49.00 192 THR A C 1
ATOM 1406 O O . THR A 1 192 ? 20.123 -4.050 20.853 1.00 49.00 192 THR A O 1
ATOM 1409 N N . ALA A 1 193 ? 20.139 -4.831 22.947 1.00 44.38 193 ALA A N 1
ATOM 1410 C CA . ALA A 1 193 ? 21.168 -5.833 22.703 1.00 44.38 193 ALA A CA 1
ATOM 1411 C C . ALA A 1 193 ? 20.517 -7.072 22.072 1.00 44.38 193 ALA A C 1
ATOM 1413 O O . ALA A 1 193 ? 19.955 -7.914 22.769 1.00 44.38 193 ALA A O 1
ATOM 1414 N N . THR A 1 194 ? 20.565 -7.179 20.745 1.00 45.84 194 THR A N 1
ATOM 1415 C CA . THR A 1 194 ? 20.148 -8.396 20.040 1.00 45.84 194 THR A CA 1
ATOM 1416 C C . THR A 1 194 ? 21.242 -9.451 20.197 1.00 45.84 194 THR A C 1
ATOM 1418 O O . THR A 1 194 ? 22.251 -9.431 19.493 1.00 45.84 194 THR A O 1
ATOM 1421 N N . THR A 1 195 ? 21.066 -10.378 21.136 1.00 42.38 195 THR A N 1
ATOM 1422 C CA . THR A 1 195 ? 21.876 -11.597 21.226 1.00 42.38 195 THR A CA 1
ATOM 1423 C C . THR A 1 195 ? 21.533 -12.507 20.050 1.00 42.38 195 THR A C 1
ATOM 1425 O O . THR A 1 195 ? 20.536 -13.223 20.060 1.00 42.38 195 THR A O 1
ATOM 1428 N N . SER A 1 196 ? 22.359 -12.465 19.004 1.00 46.84 196 SER A N 1
ATOM 1429 C CA . SER A 1 196 ? 22.252 -13.404 17.889 1.00 46.84 196 SER A CA 1
ATOM 1430 C C . SER A 1 196 ? 22.757 -14.769 18.355 1.00 46.84 196 SER A C 1
ATOM 1432 O O . SER A 1 196 ? 23.961 -14.983 18.511 1.00 46.84 196 SER A O 1
ATOM 1434 N N . ALA A 1 197 ? 21.832 -15.682 18.653 1.00 47.25 197 ALA A N 1
ATOM 1435 C CA . ALA A 1 197 ? 22.163 -17.081 18.869 1.00 47.25 197 ALA A CA 1
ATOM 1436 C C . ALA A 1 197 ? 22.772 -17.625 17.569 1.00 47.25 197 ALA A C 1
ATOM 1438 O O . ALA A 1 197 ? 22.132 -17.566 16.519 1.00 47.25 197 ALA A O 1
ATOM 1439 N N . MET A 1 198 ? 24.008 -18.131 17.625 1.00 50.03 198 MET A N 1
ATOM 1440 C CA . MET A 1 198 ? 24.613 -18.843 16.500 1.00 50.03 198 MET A CA 1
ATOM 1441 C C . MET A 1 198 ? 23.787 -20.106 16.243 1.00 50.03 198 MET A C 1
ATOM 1443 O O . MET A 1 198 ? 23.989 -21.136 16.883 1.00 50.03 198 MET A O 1
ATOM 1447 N N . ALA A 1 199 ? 22.811 -20.010 15.343 1.00 53.19 199 ALA A N 1
ATOM 1448 C CA . ALA A 1 199 ? 22.110 -21.168 14.829 1.00 53.19 199 ALA A CA 1
ATOM 1449 C C . ALA A 1 199 ? 23.142 -22.035 14.099 1.00 53.19 199 ALA A C 1
ATOM 1451 O O . ALA A 1 199 ? 23.833 -21.560 13.195 1.00 53.19 199 ALA A O 1
ATOM 1452 N N . GLY A 1 200 ? 23.290 -23.287 14.537 1.00 74.94 200 GLY A N 1
ATOM 1453 C CA . GLY A 1 200 ? 24.100 -24.272 13.828 1.00 74.94 200 GLY A CA 1
ATOM 1454 C C . GLY A 1 200 ? 23.633 -24.428 12.373 1.00 74.94 200 GLY A C 1
ATOM 1455 O O . GLY A 1 200 ? 22.524 -24.003 12.036 1.00 74.94 200 GLY A O 1
ATOM 1456 N N . PRO A 1 201 ? 24.466 -25.016 11.498 1.00 78.19 201 PRO A N 1
ATOM 1457 C CA . PRO A 1 201 ? 24.093 -25.234 10.105 1.00 78.19 201 PRO A CA 1
ATOM 1458 C C . PRO A 1 201 ? 22.738 -25.959 10.035 1.00 78.19 201 PRO A C 1
ATOM 1460 O O . PRO A 1 201 ? 22.511 -26.885 10.822 1.00 78.19 201 PRO A O 1
ATOM 1463 N N . PRO A 1 202 ? 21.824 -25.532 9.144 1.00 80.31 202 PRO A N 1
ATOM 1464 C CA . PRO A 1 202 ? 20.511 -26.148 9.034 1.00 80.31 202 PRO A CA 1
ATOM 1465 C C . PRO A 1 202 ? 20.671 -27.648 8.750 1.00 80.31 202 PRO A C 1
ATOM 1467 O O . PRO A 1 202 ? 21.584 -28.031 8.009 1.00 80.31 202 PRO A O 1
ATOM 1470 N N . PRO A 1 203 ? 19.821 -28.510 9.339 1.00 85.56 203 PRO A N 1
ATOM 1471 C CA . PRO A 1 203 ? 19.861 -29.933 9.043 1.00 85.56 203 PRO A CA 1
ATOM 1472 C C . PRO A 1 203 ? 19.706 -30.145 7.528 1.00 85.56 203 PRO A C 1
ATOM 1474 O O . PRO A 1 203 ? 18.981 -29.382 6.880 1.00 85.56 203 PRO A O 1
ATOM 1477 N N . PRO A 1 204 ? 20.391 -31.149 6.948 1.00 88.44 204 PRO A N 1
ATOM 1478 C CA . PRO A 1 204 ? 20.268 -31.439 5.527 1.00 88.44 204 PRO A CA 1
ATOM 1479 C C . PRO A 1 204 ? 18.791 -31.662 5.170 1.00 88.44 204 PRO A C 1
ATOM 1481 O O . PRO A 1 204 ? 18.052 -32.244 5.974 1.00 88.44 204 PRO A O 1
ATOM 1484 N N . PRO A 1 205 ? 18.342 -31.195 3.992 1.00 89.25 205 PRO A N 1
ATOM 1485 C CA . PRO A 1 205 ? 16.962 -31.376 3.575 1.00 89.25 205 PRO A CA 1
ATOM 1486 C C . PRO A 1 205 ? 16.628 -32.874 3.539 1.00 89.25 205 PRO A C 1
ATOM 1488 O O . PRO A 1 205 ? 17.475 -33.679 3.131 1.00 89.25 205 PRO A O 1
ATOM 1491 N N . PRO A 1 206 ? 15.417 -33.271 3.965 1.00 90.69 206 PRO A N 1
ATOM 1492 C CA . PRO A 1 206 ? 14.989 -34.653 3.834 1.00 90.69 206 PRO A CA 1
ATOM 1493 C C . PRO A 1 206 ? 15.028 -35.060 2.351 1.00 90.69 206 PRO A C 1
ATOM 1495 O O . PRO A 1 206 ? 14.740 -34.228 1.482 1.00 90.69 206 PRO A O 1
ATOM 1498 N N . PRO A 1 207 ? 15.389 -36.317 2.039 1.00 91.50 207 PRO A N 1
ATOM 1499 C CA . PRO A 1 207 ? 15.344 -36.804 0.669 1.00 91.50 207 PRO A CA 1
ATOM 1500 C C . PRO A 1 207 ? 13.922 -36.636 0.108 1.00 91.50 207 PRO A C 1
ATOM 1502 O O . PRO A 1 207 ? 12.949 -36.823 0.849 1.00 91.50 207 PRO A O 1
ATOM 1505 N N . PRO A 1 208 ? 13.778 -36.272 -1.178 1.00 91.69 208 PRO A N 1
ATOM 1506 C CA . PRO A 1 208 ? 12.469 -36.120 -1.792 1.00 91.69 208 PRO A CA 1
ATOM 1507 C C . PRO A 1 208 ? 11.696 -37.445 -1.714 1.00 91.69 208 PRO A C 1
ATOM 1509 O O . PRO A 1 208 ? 12.295 -38.514 -1.881 1.00 91.69 208 PRO A O 1
ATOM 1512 N N . PRO A 1 209 ? 10.378 -37.403 -1.459 1.00 91.69 209 PRO A N 1
ATOM 1513 C CA . PRO A 1 209 ? 9.558 -38.603 -1.486 1.00 91.69 209 PRO A CA 1
ATOM 1514 C C . PRO A 1 209 ? 9.609 -39.243 -2.885 1.00 91.69 209 PRO A C 1
ATOM 1516 O O . PRO A 1 209 ? 9.675 -38.523 -3.887 1.00 91.69 209 PRO A O 1
ATOM 1519 N N . PRO A 1 210 ? 9.584 -40.585 -2.979 1.00 91.44 210 PRO A N 1
ATOM 1520 C CA . PRO A 1 210 ? 9.502 -41.264 -4.263 1.00 91.44 210 PRO A CA 1
ATOM 1521 C C . PRO A 1 210 ? 8.233 -40.827 -5.016 1.00 91.44 210 PRO A C 1
ATOM 1523 O O . PRO A 1 210 ? 7.198 -40.593 -4.382 1.00 91.44 210 PRO A O 1
ATOM 1526 N N . PRO A 1 211 ? 8.290 -40.707 -6.354 1.00 90.75 211 PRO A N 1
ATOM 1527 C CA . PRO A 1 211 ? 7.131 -40.331 -7.147 1.00 90.75 211 PRO A CA 1
ATOM 1528 C C . PRO A 1 211 ? 5.993 -41.350 -6.954 1.00 90.75 211 PRO A C 1
ATOM 1530 O O . PRO A 1 211 ? 6.259 -42.555 -6.900 1.00 90.75 211 PRO A O 1
ATOM 1533 N N . PRO A 1 212 ? 4.730 -40.894 -6.859 1.00 88.25 212 PRO A N 1
ATOM 1534 C CA . PRO A 1 212 ? 3.574 -41.781 -6.836 1.00 88.25 212 PRO A CA 1
ATOM 1535 C C . PRO A 1 212 ? 3.565 -42.688 -8.069 1.00 88.25 212 PRO A C 1
ATOM 1537 O O . PRO A 1 212 ? 3.884 -42.244 -9.175 1.00 88.25 212 PRO A O 1
ATOM 1540 N N . ALA A 1 213 ? 3.178 -43.952 -7.890 1.00 87.19 213 ALA A N 1
ATOM 1541 C CA . ALA A 1 213 ? 2.931 -44.837 -9.021 1.00 87.19 213 ALA A CA 1
ATOM 1542 C C . ALA A 1 213 ? 1.844 -44.220 -9.927 1.00 87.19 213 ALA A C 1
ATOM 1544 O O . ALA A 1 213 ? 0.872 -43.667 -9.404 1.00 87.19 213 ALA A O 1
ATOM 1545 N N . PRO A 1 214 ? 1.990 -44.289 -11.263 1.00 82.44 214 PRO A N 1
ATOM 1546 C CA . PRO A 1 214 ? 0.984 -43.765 -12.175 1.00 82.44 214 PRO A CA 1
ATOM 1547 C C . PRO A 1 214 ? -0.349 -44.471 -11.923 1.00 82.44 214 PRO A C 1
ATOM 1549 O O . PRO A 1 214 ? -0.417 -45.702 -11.917 1.00 82.44 214 PRO A O 1
ATOM 1552 N N . ALA A 1 215 ? -1.399 -43.683 -11.694 1.00 81.12 215 ALA A N 1
ATOM 1553 C CA . ALA A 1 215 ? -2.748 -44.210 -11.576 1.00 81.12 215 ALA A CA 1
ATOM 1554 C C . ALA A 1 215 ? -3.138 -44.919 -12.888 1.00 81.12 215 ALA A C 1
ATOM 1556 O O . ALA A 1 215 ? -2.755 -44.454 -13.970 1.00 81.12 215 ALA A O 1
ATOM 1557 N N . PRO A 1 216 ? -3.880 -46.039 -12.821 1.00 73.00 216 PRO A N 1
ATOM 1558 C CA . PRO A 1 216 ? -4.432 -46.665 -14.012 1.00 73.00 216 PRO A CA 1
ATOM 1559 C C . PRO A 1 216 ? -5.295 -45.642 -14.757 1.00 73.00 216 PRO A C 1
ATOM 1561 O O . PRO A 1 216 ? -6.143 -44.982 -14.159 1.00 73.00 216 PRO A O 1
ATOM 1564 N N . ARG A 1 217 ? -5.038 -45.484 -16.061 1.00 62.97 217 ARG A N 1
ATOM 1565 C CA . ARG A 1 217 ? -5.871 -44.671 -16.951 1.00 62.97 217 ARG A CA 1
ATOM 1566 C C . ARG A 1 217 ? -7.253 -45.317 -17.013 1.00 62.97 217 ARG A C 1
ATOM 1568 O O . ARG A 1 217 ? -7.421 -46.309 -17.717 1.00 62.97 217 ARG A O 1
ATOM 1575 N N . ASN A 1 218 ? -8.211 -44.764 -16.278 1.00 61.16 218 ASN A N 1
ATOM 1576 C CA . ASN A 1 218 ? -9.611 -44.941 -16.622 1.00 61.16 218 ASN A CA 1
ATOM 1577 C C . ASN A 1 218 ? -9.831 -44.129 -17.899 1.00 61.16 218 ASN A C 1
ATOM 1579 O O . ASN A 1 218 ? -9.578 -42.927 -17.936 1.00 61.16 218 ASN A O 1
ATOM 1583 N N . ILE A 1 219 ? -10.146 -44.838 -18.976 1.00 56.22 219 ILE A N 1
ATOM 1584 C CA . ILE A 1 219 ? -10.640 -44.252 -20.214 1.00 56.22 219 ILE A CA 1
ATOM 1585 C C . ILE A 1 219 ? -12.095 -43.929 -19.895 1.00 56.22 219 ILE A C 1
ATOM 1587 O O . ILE A 1 219 ? -12.923 -44.836 -19.895 1.00 56.22 219 ILE A O 1
ATOM 1591 N N . ASP A 1 220 ? -12.364 -42.690 -19.490 1.00 52.84 220 ASP A N 1
ATOM 1592 C CA . ASP A 1 220 ? -13.735 -42.218 -19.335 1.00 52.84 220 ASP A CA 1
ATOM 1593 C C . ASP A 1 220 ? -14.351 -42.086 -20.734 1.00 52.84 220 ASP A C 1
ATOM 1595 O O . ASP A 1 220 ? -13.744 -41.547 -21.660 1.00 52.84 220 ASP A O 1
ATOM 1599 N N . GLU A 1 221 ? -15.544 -42.652 -20.892 1.00 61.12 221 GLU A N 1
ATOM 1600 C CA . GLU A 1 221 ? -16.295 -42.791 -22.147 1.00 61.12 221 GLU A CA 1
ATOM 1601 C C . GLU A 1 221 ? -16.927 -41.463 -22.625 1.00 61.12 221 GLU A C 1
ATOM 1603 O O . GLU A 1 221 ? -17.768 -41.470 -23.519 1.00 61.12 221 GLU A O 1
ATOM 1608 N N . ASP A 1 222 ? -16.494 -40.323 -22.075 1.00 60.00 222 ASP A N 1
ATOM 1609 C CA . ASP A 1 222 ? -17.037 -38.982 -22.342 1.00 60.00 222 ASP A CA 1
ATOM 1610 C C . ASP A 1 222 ? -16.364 -38.260 -23.534 1.00 60.00 222 ASP A C 1
ATOM 1612 O O . ASP A 1 222 ? -16.677 -37.110 -23.824 1.00 60.00 222 ASP A O 1
ATOM 1616 N N . ASP A 1 223 ? -15.467 -38.926 -24.274 1.00 52.97 223 ASP A N 1
ATOM 1617 C CA . ASP A 1 223 ? -14.883 -38.409 -25.533 1.00 52.97 223 ASP A CA 1
ATOM 1618 C C . ASP A 1 223 ? -15.811 -38.619 -26.757 1.00 52.97 223 ASP A C 1
ATOM 1620 O O . ASP A 1 223 ? -15.385 -38.541 -27.915 1.00 52.97 223 ASP A O 1
ATOM 1624 N N . ILE A 1 224 ? -17.094 -38.906 -26.518 1.00 57.78 224 ILE A N 1
ATOM 1625 C CA . ILE A 1 224 ? -18.123 -39.066 -27.547 1.00 57.78 224 ILE A CA 1
ATOM 1626 C C . ILE A 1 224 ? -19.174 -37.965 -27.357 1.00 57.78 224 ILE A C 1
ATOM 1628 O O . ILE A 1 224 ? -19.920 -37.962 -26.386 1.00 57.78 224 ILE A O 1
ATOM 1632 N N . ASP A 1 225 ? -19.233 -37.078 -28.351 1.00 54.88 225 ASP A N 1
ATOM 1633 C CA . ASP A 1 225 ? -20.294 -36.103 -28.633 1.00 54.88 225 ASP A CA 1
ATOM 1634 C C . ASP A 1 225 ? -20.357 -34.821 -27.779 1.00 54.88 225 ASP A C 1
ATOM 1636 O O . ASP A 1 225 ? -21.219 -34.659 -26.924 1.00 54.88 225 ASP A O 1
ATOM 1640 N N . ASP A 1 226 ? -19.571 -33.808 -28.165 1.00 49.22 226 ASP A N 1
ATOM 1641 C CA . ASP A 1 226 ? -20.054 -32.418 -28.091 1.00 49.22 226 ASP A CA 1
ATOM 1642 C C . ASP A 1 226 ? -19.665 -31.615 -29.344 1.00 49.22 226 ASP A C 1
ATOM 1644 O O . ASP A 1 226 ? -18.795 -30.745 -29.368 1.00 49.22 226 ASP A O 1
ATOM 1648 N N . SER A 1 227 ? -20.298 -31.996 -30.455 1.00 56.66 227 SER A N 1
ATOM 1649 C CA . SER A 1 227 ? -20.434 -31.166 -31.651 1.00 56.66 227 SER A CA 1
ATOM 1650 C C . SER A 1 227 ? -21.855 -30.609 -31.674 1.00 56.66 227 SER A C 1
ATOM 1652 O O . SER A 1 227 ? -22.725 -31.183 -32.328 1.00 56.66 227 SER A O 1
ATOM 1654 N N . GLY A 1 228 ? -22.124 -29.513 -30.963 1.00 47.12 228 GLY A N 1
ATOM 1655 C CA . GLY A 1 228 ? -23.477 -28.959 -30.970 1.00 47.12 228 GLY A CA 1
ATOM 1656 C C . GLY A 1 228 ? -23.659 -27.647 -30.222 1.00 47.12 228 GLY A C 1
ATOM 1657 O O . GLY A 1 228 ? -24.088 -27.648 -29.084 1.00 47.12 228 GLY A O 1
ATOM 1658 N N . ALA A 1 229 ? -23.390 -26.544 -30.921 1.00 53.91 229 ALA A N 1
ATOM 1659 C CA . ALA A 1 229 ? -24.141 -25.286 -30.884 1.00 53.91 229 ALA A CA 1
ATOM 1660 C C . ALA A 1 229 ? -24.947 -24.945 -29.609 1.00 53.91 229 ALA A C 1
ATOM 1662 O O . ALA A 1 229 ? -26.024 -25.491 -29.407 1.00 53.91 229 ALA A O 1
ATOM 1663 N N . ASP A 1 230 ? -24.560 -23.870 -28.916 1.00 41.25 230 ASP A N 1
ATOM 1664 C CA . ASP A 1 230 ? -25.472 -22.726 -28.800 1.00 41.25 230 ASP A CA 1
ATOM 1665 C C . ASP A 1 230 ? -24.705 -21.441 -28.459 1.00 41.25 230 ASP A C 1
ATOM 1667 O O . ASP A 1 230 ? -24.082 -21.302 -27.405 1.00 41.25 230 ASP A O 1
ATOM 1671 N N . GLU A 1 231 ? -24.755 -20.481 -29.378 1.00 55.12 231 GLU A N 1
ATOM 1672 C CA . GLU A 1 231 ? -24.328 -19.113 -29.129 1.00 55.12 231 GLU A CA 1
ATOM 1673 C C . GLU A 1 231 ? -25.488 -18.361 -28.478 1.00 55.12 231 GLU A C 1
ATOM 1675 O O . GLU A 1 231 ? -26.222 -17.622 -29.132 1.00 55.12 231 GLU A O 1
ATOM 1680 N N . THR A 1 232 ? -25.658 -18.511 -27.166 1.00 48.97 232 THR A N 1
ATOM 1681 C CA . THR A 1 232 ? -26.522 -17.609 -26.395 1.00 48.97 232 THR A CA 1
ATOM 1682 C C . THR A 1 232 ? -25.655 -16.611 -25.638 1.00 48.97 232 THR A C 1
ATOM 1684 O O . THR A 1 232 ? -25.358 -16.752 -24.454 1.00 48.97 232 THR A O 1
ATOM 1687 N N . SER A 1 233 ? -25.233 -15.567 -26.355 1.00 50.91 233 SER A N 1
ATOM 1688 C CA . SER A 1 233 ? -24.683 -14.352 -25.753 1.00 50.91 233 SER A CA 1
ATOM 1689 C C . SER A 1 233 ? -25.781 -13.651 -24.952 1.00 50.91 233 SER A C 1
ATOM 1691 O O . SER A 1 233 ? -26.508 -12.804 -25.466 1.00 50.91 233 SER A O 1
ATOM 1693 N N . THR A 1 234 ? -25.920 -13.994 -23.674 1.00 45.69 234 THR A N 1
ATOM 1694 C CA . THR A 1 234 ? -26.583 -13.122 -22.706 1.00 45.69 234 THR A CA 1
ATOM 1695 C C . THR A 1 234 ? -25.679 -11.925 -22.452 1.00 45.69 234 THR A C 1
ATOM 1697 O O . THR A 1 234 ? -24.722 -12.003 -21.681 1.00 45.69 234 THR A O 1
ATOM 1700 N N . SER A 1 235 ? -25.994 -10.815 -23.119 1.00 44.25 235 SER A N 1
ATOM 1701 C CA . SER A 1 235 ? -25.601 -9.473 -22.709 1.00 44.25 235 SER A CA 1
ATOM 1702 C C . SER A 1 235 ? -26.058 -9.250 -21.269 1.00 44.25 235 SER A C 1
ATOM 1704 O O . SER A 1 235 ? -27.206 -8.896 -21.011 1.00 44.25 235 SER A O 1
ATOM 1706 N N . ALA A 1 236 ? -25.158 -9.491 -20.319 1.00 51.09 236 ALA A N 1
ATOM 1707 C CA . ALA A 1 236 ? -25.248 -8.855 -19.023 1.00 51.09 236 ALA A CA 1
ATOM 1708 C C . ALA A 1 236 ? -24.986 -7.369 -19.271 1.00 51.09 236 ALA A C 1
ATOM 1710 O O . ALA A 1 236 ? -23.862 -6.960 -19.563 1.00 51.09 236 ALA A O 1
ATOM 1711 N N . GLU A 1 237 ? -26.056 -6.581 -19.227 1.00 52.47 237 GLU A N 1
ATOM 1712 C CA . GLU A 1 237 ? -25.972 -5.155 -18.963 1.00 52.47 237 GLU A CA 1
ATOM 1713 C C . GLU A 1 237 ? -25.285 -5.000 -17.602 1.00 52.47 237 GLU A C 1
ATOM 1715 O O . GLU A 1 237 ? -25.915 -5.058 -16.547 1.00 52.47 237 GLU A O 1
ATOM 1720 N N . GLU A 1 238 ? -23.955 -4.901 -17.631 1.00 52.47 238 GLU A N 1
ATOM 1721 C CA . GLU A 1 238 ? -23.150 -4.454 -16.507 1.00 52.47 238 GLU A CA 1
ATOM 1722 C C . GLU A 1 238 ? -23.519 -2.990 -16.282 1.00 52.47 238 GLU A C 1
ATOM 1724 O O . GLU A 1 238 ? -23.050 -2.064 -16.945 1.00 52.47 238 GLU A O 1
ATOM 1729 N N . GLU A 1 239 ? -24.498 -2.846 -15.399 1.00 50.97 239 GLU A N 1
ATOM 1730 C CA . GLU A 1 239 ? -24.902 -1.653 -14.693 1.00 50.97 239 GLU A CA 1
ATOM 1731 C C . GLU A 1 239 ? -23.671 -0.773 -14.430 1.00 50.97 239 GLU A C 1
ATOM 1733 O O . GLU A 1 239 ? -22.870 -1.019 -13.527 1.00 50.97 239 GLU A O 1
ATOM 1738 N N . ASN A 1 240 ? -23.521 0.266 -15.258 1.00 51.53 240 ASN A N 1
ATOM 1739 C CA . ASN A 1 240 ? -22.714 1.440 -14.962 1.00 51.53 240 ASN A CA 1
ATOM 1740 C C . ASN A 1 240 ? -23.308 2.085 -13.706 1.00 51.53 240 ASN A C 1
ATOM 1742 O O . ASN A 1 240 ? -24.056 3.063 -13.777 1.00 51.53 240 ASN A O 1
ATOM 1746 N N . ALA A 1 241 ? -22.990 1.522 -12.542 1.00 52.66 241 ALA A N 1
ATOM 1747 C CA . ALA A 1 241 ? -23.103 2.242 -11.296 1.00 52.66 241 ALA A CA 1
ATOM 1748 C C . ALA A 1 241 ? -22.274 3.527 -11.469 1.00 52.66 241 ALA A C 1
ATOM 1750 O O . ALA A 1 241 ? -21.110 3.442 -11.883 1.00 52.66 241 ALA A O 1
ATOM 1751 N N . PRO A 1 242 ? -22.848 4.714 -11.209 1.00 56.22 242 PRO A N 1
ATOM 1752 C CA . PRO A 1 242 ? -22.106 5.959 -11.258 1.00 56.22 242 PRO A CA 1
ATOM 1753 C C . PRO A 1 242 ? -20.895 5.793 -10.352 1.00 56.22 242 PRO A C 1
ATOM 1755 O O . PRO A 1 242 ? -21.040 5.544 -9.157 1.00 56.22 242 PRO A O 1
ATOM 1758 N N . PHE A 1 243 ? -19.705 5.857 -10.942 1.00 48.16 243 PHE A N 1
ATOM 1759 C CA . PHE A 1 243 ? -18.457 5.917 -10.207 1.00 48.16 243 PHE A CA 1
ATOM 1760 C C . PHE A 1 243 ? -18.538 7.161 -9.320 1.00 48.16 243 PHE A C 1
ATOM 1762 O O . PHE A 1 243 ? -18.423 8.295 -9.788 1.00 48.16 243 PHE A O 1
ATOM 1769 N N . ASP A 1 244 ? -18.893 6.923 -8.062 1.00 50.03 244 ASP A N 1
ATOM 1770 C CA . ASP A 1 244 ? -19.341 7.916 -7.103 1.00 50.03 244 ASP A CA 1
ATOM 1771 C C . ASP A 1 244 ? -18.163 8.838 -6.767 1.00 50.03 244 ASP A C 1
ATOM 1773 O O . ASP A 1 244 ? -17.268 8.469 -6.012 1.00 50.03 244 ASP A O 1
ATOM 1777 N N . GLY A 1 245 ? -18.106 9.979 -7.462 1.00 52.50 245 GLY A N 1
ATOM 1778 C CA . GLY A 1 245 ? -17.717 11.324 -7.013 1.00 52.50 245 GLY A CA 1
ATOM 1779 C C . GLY A 1 245 ? -16.387 11.596 -6.295 1.00 52.50 245 GLY A C 1
ATOM 1780 O O . GLY A 1 245 ? -16.001 12.762 -6.214 1.00 52.50 245 GLY A O 1
ATOM 1781 N N . GLU A 1 246 ? -15.657 10.611 -5.778 1.00 53.56 246 GLU A N 1
ATOM 1782 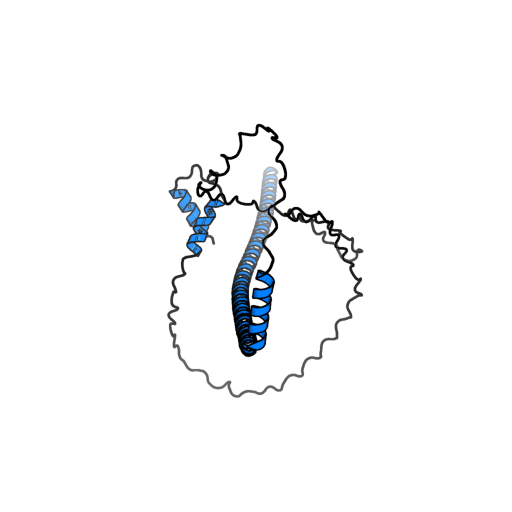C CA . GLU A 1 246 ? -14.587 10.869 -4.806 1.00 53.56 246 GLU A CA 1
ATOM 1783 C C . GLU A 1 246 ? -13.180 10.953 -5.420 1.00 53.56 246 GLU A C 1
ATOM 1785 O O . GLU A 1 246 ? -12.283 11.537 -4.809 1.00 53.56 246 GLU A O 1
ATOM 1790 N N . GLU A 1 247 ? -12.967 10.498 -6.663 1.00 54.69 247 GLU A N 1
ATOM 1791 C CA . GLU A 1 247 ? -11.690 10.755 -7.360 1.00 54.69 247 GLU A CA 1
ATOM 1792 C C . GLU A 1 247 ? -11.592 12.174 -7.952 1.00 54.69 247 GLU A C 1
ATOM 1794 O O . GLU A 1 247 ? -10.485 12.685 -8.139 1.00 54.69 247 GLU A O 1
ATOM 1799 N N . ALA A 1 248 ? -12.715 12.882 -8.136 1.00 53.72 248 ALA A N 1
ATOM 1800 C CA . ALA A 1 248 ? -12.698 14.284 -8.568 1.00 53.72 248 ALA A CA 1
ATOM 1801 C C . ALA A 1 248 ? -12.119 15.230 -7.492 1.00 53.72 248 ALA A C 1
ATOM 1803 O O . ALA A 1 248 ? -11.517 16.253 -7.821 1.00 53.72 248 ALA A O 1
ATOM 1804 N N . LEU A 1 249 ? -12.222 14.871 -6.205 1.00 52.22 249 LEU A N 1
ATOM 1805 C CA . LEU A 1 249 ? -11.639 15.658 -5.111 1.00 52.22 249 LEU A CA 1
ATOM 1806 C C . LEU A 1 249 ? -10.132 15.415 -4.925 1.00 52.22 249 LEU A C 1
ATOM 1808 O O . LEU A 1 249 ? -9.437 16.299 -4.423 1.00 52.22 249 LEU A O 1
ATOM 1812 N N . LEU A 1 250 ? -9.593 14.279 -5.384 1.00 53.72 250 LEU A N 1
ATOM 1813 C CA . LEU A 1 250 ? -8.143 14.046 -5.397 1.00 53.72 250 LEU A CA 1
ATOM 1814 C C . LEU A 1 250 ? -7.439 14.757 -6.563 1.00 53.72 250 LEU A C 1
ATOM 1816 O O . LEU A 1 250 ? -6.303 15.205 -6.394 1.00 53.72 250 LEU A O 1
ATOM 1820 N N . ALA A 1 251 ? -8.113 14.954 -7.701 1.00 53.34 251 ALA A N 1
ATOM 1821 C CA . ALA A 1 251 ? -7.581 15.762 -8.803 1.00 53.34 251 ALA A CA 1
ATOM 1822 C C . ALA A 1 251 ? -7.439 17.254 -8.428 1.00 53.34 251 ALA A C 1
ATOM 1824 O O . ALA A 1 251 ? -6.498 17.917 -8.863 1.00 53.34 251 ALA A O 1
ATOM 1825 N N . ALA A 1 252 ? -8.307 17.769 -7.549 1.00 52.19 252 ALA A N 1
ATOM 1826 C CA . ALA A 1 252 ? -8.242 19.148 -7.054 1.00 52.19 252 ALA A CA 1
ATOM 1827 C C . ALA A 1 252 ? -7.196 19.377 -5.940 1.00 52.19 252 ALA A C 1
ATOM 1829 O O . ALA A 1 252 ? -6.911 20.525 -5.603 1.00 52.19 252 ALA A O 1
ATOM 1830 N N . ALA A 1 253 ? -6.604 18.316 -5.375 1.00 48.75 253 ALA A N 1
ATOM 1831 C CA . ALA A 1 253 ? -5.601 18.415 -4.307 1.00 48.75 253 ALA A CA 1
ATOM 1832 C C . ALA A 1 253 ? -4.146 18.428 -4.820 1.00 48.75 253 ALA A C 1
ATOM 1834 O O . ALA A 1 253 ? -3.235 18.821 -4.090 1.00 48.75 253 ALA A O 1
ATOM 1835 N N . PHE A 1 254 ? -3.916 18.055 -6.084 1.00 51.03 254 PHE A N 1
ATOM 1836 C CA . PHE A 1 254 ? -2.582 18.051 -6.691 1.00 51.03 254 PHE A CA 1
ATOM 1837 C C . PHE A 1 254 ? -1.929 19.435 -6.933 1.00 51.03 254 PHE A C 1
ATOM 1839 O O . PHE A 1 254 ? -0.697 19.498 -6.885 1.00 51.03 254 PHE A O 1
ATOM 1846 N N . PRO A 1 255 ? -2.650 20.565 -7.125 1.00 53.03 255 PRO A N 1
ATOM 1847 C CA . PRO A 1 255 ? -1.996 21.856 -7.340 1.00 53.03 255 PRO A CA 1
ATOM 1848 C C . PRO A 1 255 ? -1.483 22.516 -6.047 1.00 53.03 255 PRO A C 1
ATOM 1850 O O . PRO A 1 255 ? -0.922 23.603 -6.111 1.00 53.03 255 PRO A O 1
ATOM 1853 N N . LEU A 1 256 ? -1.633 21.893 -4.870 1.00 50.44 256 LEU A N 1
ATOM 1854 C CA . LEU A 1 256 ? -1.136 22.474 -3.612 1.00 50.44 256 LEU A CA 1
ATOM 1855 C C . LEU A 1 256 ? 0.298 22.065 -3.251 1.00 50.44 256 LEU A C 1
ATOM 1857 O O . LEU A 1 256 ? 0.871 22.643 -2.329 1.00 50.44 256 LEU A O 1
ATOM 1861 N N . GLN A 1 257 ? 0.893 21.101 -3.964 1.00 52.59 257 GLN A N 1
ATOM 1862 C CA . GLN A 1 257 ? 2.251 20.623 -3.671 1.00 52.59 257 GLN A CA 1
ATOM 1863 C C . GLN A 1 257 ? 3.325 21.184 -4.617 1.00 52.59 257 GLN A C 1
ATOM 1865 O O . GLN A 1 257 ? 4.498 21.230 -4.251 1.00 52.59 257 GLN A O 1
ATOM 1870 N N . PHE A 1 258 ? 2.924 21.696 -5.782 1.00 56.09 258 PHE A N 1
ATOM 1871 C CA . PHE A 1 258 ? 3.766 22.515 -6.650 1.00 56.09 258 PHE A CA 1
ATOM 1872 C C . PHE A 1 258 ? 3.268 23.953 -6.537 1.00 56.09 258 PHE A C 1
ATOM 1874 O O . PHE A 1 258 ? 2.213 24.290 -7.061 1.00 56.09 258 PHE A O 1
ATOM 1881 N N . GLY A 1 259 ? 3.982 24.779 -5.771 1.00 49.94 259 GLY A N 1
ATOM 1882 C CA . GLY A 1 259 ? 3.586 26.168 -5.545 1.00 49.94 259 GLY A CA 1
ATOM 1883 C C . GLY A 1 259 ? 3.384 26.947 -6.859 1.00 49.94 259 GLY A C 1
ATOM 1884 O O . GLY A 1 259 ? 3.981 26.595 -7.879 1.00 49.94 259 GLY A O 1
ATOM 1885 N N . PRO A 1 260 ? 2.604 28.044 -6.837 1.00 55.97 260 PRO A N 1
ATOM 1886 C CA . PRO A 1 260 ? 2.229 28.833 -8.022 1.00 55.97 260 PRO A CA 1
ATOM 1887 C C . PRO A 1 260 ? 3.408 29.445 -8.804 1.00 55.97 260 PRO A C 1
ATOM 1889 O O . PRO A 1 260 ? 3.204 30.031 -9.858 1.00 55.97 260 PRO A O 1
ATOM 1892 N N . ALA A 1 261 ? 4.644 29.286 -8.330 1.00 57.66 261 ALA A N 1
ATOM 1893 C CA . ALA A 1 261 ? 5.845 29.817 -8.962 1.00 57.66 261 ALA A CA 1
ATOM 1894 C C . ALA A 1 261 ? 6.285 29.065 -10.234 1.00 57.66 261 ALA A C 1
ATOM 1896 O O . ALA A 1 261 ? 7.172 29.549 -10.929 1.00 57.66 261 ALA A O 1
ATOM 1897 N N . LEU A 1 262 ? 5.714 27.892 -10.550 1.00 57.22 262 LEU A N 1
ATOM 1898 C CA . LEU A 1 262 ? 6.143 27.119 -11.727 1.00 57.22 262 LEU A CA 1
ATOM 1899 C C . LEU A 1 262 ? 5.424 27.501 -13.037 1.00 57.22 262 LEU A C 1
ATOM 1901 O O . LEU A 1 262 ? 5.835 27.047 -14.099 1.00 57.22 262 LEU A O 1
ATOM 1905 N N . PHE A 1 263 ? 4.364 28.313 -12.974 1.00 57.66 263 PHE A N 1
ATOM 1906 C CA . PHE A 1 263 ? 3.538 28.679 -14.137 1.00 57.66 263 PHE A CA 1
ATOM 1907 C C . PHE A 1 263 ? 3.396 30.194 -14.326 1.00 57.66 263 PHE A C 1
ATOM 1909 O O . PHE A 1 263 ? 2.467 30.652 -14.990 1.00 57.66 263 PHE A O 1
ATOM 1916 N N . ASP A 1 264 ? 4.312 30.979 -13.761 1.00 51.34 264 ASP A N 1
ATOM 1917 C CA . ASP A 1 264 ? 4.318 32.424 -13.970 1.00 51.34 264 ASP A CA 1
ATOM 1918 C C . ASP A 1 264 ? 4.776 32.713 -15.413 1.00 51.34 264 ASP A C 1
ATOM 1920 O O . ASP A 1 264 ? 5.956 32.592 -15.746 1.00 51.34 264 ASP A O 1
ATOM 1924 N N . GLY A 1 265 ? 3.815 33.009 -16.295 1.00 74.00 265 GLY A N 1
ATOM 1925 C CA . GLY A 1 265 ? 4.052 33.378 -17.696 1.00 74.00 265 GLY A CA 1
ATOM 1926 C C . GLY A 1 265 ? 3.446 32.467 -18.771 1.00 74.00 265 GLY A C 1
ATOM 1927 O O . GLY A 1 265 ? 3.587 32.797 -19.947 1.00 74.00 265 GLY A O 1
ATOM 1928 N N . LEU A 1 266 ? 2.762 31.366 -18.423 1.00 60.41 266 LEU A N 1
ATOM 1929 C CA . LEU A 1 266 ? 1.998 30.588 -19.411 1.00 60.41 266 LEU A CA 1
ATOM 1930 C C . LEU A 1 266 ? 0.552 31.082 -19.506 1.00 60.41 266 LEU A C 1
ATOM 1932 O O . LEU A 1 266 ? -0.150 31.190 -18.501 1.00 60.41 266 LEU A O 1
ATOM 1936 N N . GLU A 1 267 ? 0.093 31.319 -20.734 1.00 78.56 267 GLU A N 1
ATOM 1937 C CA . GLU A 1 267 ? -1.311 31.608 -21.021 1.00 78.56 267 GLU A CA 1
ATOM 1938 C C . GLU A 1 267 ? -2.206 30.461 -20.499 1.00 78.56 267 GLU A C 1
ATOM 1940 O O . GLU A 1 267 ? -1.876 29.282 -20.694 1.00 78.56 267 GLU A O 1
ATOM 1945 N N . PRO A 1 268 ? -3.360 30.756 -19.866 1.00 75.06 268 PRO A N 1
ATOM 1946 C CA . PRO A 1 268 ? -4.229 29.748 -19.247 1.00 75.06 268 PRO A CA 1
ATOM 1947 C C . PRO A 1 268 ? -4.633 28.605 -20.190 1.00 75.06 268 PRO A C 1
ATOM 1949 O O . PRO A 1 268 ? -4.835 27.470 -19.755 1.00 75.06 268 PRO A O 1
ATOM 1952 N N . ALA A 1 269 ? -4.714 28.887 -21.493 1.00 75.12 269 ALA A N 1
ATOM 1953 C CA . ALA A 1 269 ? -5.024 27.897 -22.516 1.00 75.12 269 ALA A CA 1
ATOM 1954 C C . ALA A 1 269 ? -3.892 26.873 -22.733 1.00 75.12 269 ALA A C 1
ATOM 1956 O O . ALA A 1 269 ? -4.171 25.697 -22.968 1.00 75.12 269 ALA A O 1
ATOM 1957 N N . GLU A 1 270 ? -2.624 27.280 -22.627 1.00 72.06 270 GLU A N 1
ATOM 1958 C CA . GLU A 1 270 ? -1.476 26.373 -22.763 1.00 72.06 270 GLU A CA 1
ATOM 1959 C C . GLU A 1 270 ? -1.256 25.545 -21.499 1.00 72.06 270 GLU A C 1
ATOM 1961 O O . GLU A 1 270 ? -0.986 24.347 -21.596 1.00 72.06 270 GLU A O 1
ATOM 1966 N N . ALA A 1 271 ? -1.476 26.134 -20.320 1.00 72.06 271 ALA A N 1
ATOM 1967 C CA . ALA A 1 271 ? -1.444 25.402 -19.055 1.00 72.06 271 ALA A CA 1
ATOM 1968 C C . ALA A 1 271 ? -2.510 24.287 -19.017 1.00 72.06 271 ALA A C 1
ATOM 1970 O O . ALA A 1 271 ? -2.209 23.148 -18.648 1.00 72.06 271 ALA A O 1
ATOM 1971 N N . ALA A 1 272 ? -3.731 24.572 -19.490 1.00 72.94 272 ALA A N 1
ATOM 1972 C CA . ALA A 1 272 ? -4.795 23.573 -19.606 1.00 72.94 272 ALA A CA 1
ATOM 1973 C C . ALA A 1 272 ? -4.445 22.453 -20.605 1.00 72.94 272 ALA A C 1
ATOM 1975 O O . ALA A 1 272 ? -4.723 21.280 -20.350 1.00 72.94 272 ALA A O 1
ATOM 1976 N N . ARG A 1 273 ? -3.782 22.788 -21.721 1.00 75.00 273 ARG A N 1
ATOM 1977 C CA . ARG A 1 273 ? -3.341 21.808 -22.730 1.00 75.00 273 ARG A CA 1
ATOM 1978 C C . ARG A 1 273 ? -2.204 20.917 -22.224 1.00 75.00 273 ARG A C 1
ATOM 1980 O O . ARG A 1 273 ? -2.219 19.713 -22.476 1.00 75.00 273 ARG A O 1
ATOM 1987 N N . ALA A 1 274 ? -1.254 21.485 -21.481 1.00 72.00 274 ALA A N 1
ATOM 1988 C CA . ALA A 1 274 ? -0.166 20.742 -20.850 1.00 72.00 274 ALA A CA 1
ATOM 1989 C C . ALA A 1 274 ? -0.691 19.761 -19.789 1.00 72.00 274 ALA A C 1
ATOM 1991 O O . ALA A 1 274 ? -0.261 18.607 -19.752 1.00 72.00 274 ALA A O 1
ATOM 1992 N N . MET A 1 275 ? -1.680 20.174 -18.986 1.00 73.62 275 MET A N 1
ATOM 1993 C CA . MET A 1 275 ? -2.337 19.282 -18.024 1.00 73.62 275 MET A CA 1
ATOM 1994 C C . MET A 1 275 ? -3.156 18.178 -18.706 1.00 73.62 275 MET A C 1
ATOM 1996 O O . MET A 1 275 ? -3.064 17.022 -18.299 1.00 73.62 275 MET A O 1
ATOM 2000 N N . ALA A 1 276 ? -3.898 18.490 -19.774 1.00 72.19 276 ALA A N 1
ATOM 2001 C CA . ALA A 1 276 ? -4.667 17.488 -20.517 1.00 72.19 276 ALA A CA 1
ATOM 2002 C C . ALA A 1 276 ? -3.769 16.411 -21.159 1.00 72.19 276 ALA A C 1
ATOM 2004 O O . ALA A 1 276 ? -4.094 15.224 -21.116 1.00 72.19 276 ALA A O 1
ATOM 2005 N N . ASN A 1 277 ? -2.605 16.797 -21.691 1.00 69.94 277 ASN A N 1
ATOM 2006 C CA . ASN A 1 277 ? -1.636 15.842 -22.237 1.00 69.94 277 ASN A CA 1
ATOM 2007 C C . ASN A 1 277 ? -0.952 14.995 -21.153 1.00 69.94 277 ASN A C 1
ATOM 2009 O O . ASN A 1 277 ? -0.665 13.827 -21.398 1.00 69.94 277 ASN A O 1
ATOM 2013 N N . ALA A 1 278 ? -0.728 15.545 -19.955 1.00 63.53 278 ALA A N 1
ATOM 2014 C CA . ALA A 1 278 ? -0.167 14.791 -18.832 1.00 63.53 278 ALA A CA 1
ATOM 2015 C C . ALA A 1 278 ? -1.141 13.733 -18.277 1.00 63.53 278 ALA A C 1
ATOM 2017 O O . ALA A 1 278 ? -0.700 12.704 -17.768 1.00 63.53 278 ALA A O 1
ATOM 2018 N N . ILE A 1 279 ? -2.453 13.965 -18.392 1.00 61.78 279 ILE A N 1
ATOM 2019 C CA . ILE A 1 279 ? -3.493 13.014 -17.970 1.00 61.78 279 ILE A CA 1
ATOM 2020 C C . ILE A 1 279 ? -3.654 11.874 -18.989 1.00 61.78 279 ILE A C 1
ATOM 2022 O O . ILE A 1 279 ? -3.797 10.730 -18.579 1.00 61.78 279 ILE A O 1
ATOM 2026 N N . ASN A 1 280 ? -3.547 12.151 -20.293 1.00 50.91 280 ASN A N 1
ATOM 2027 C CA . ASN A 1 280 ? -3.655 11.129 -21.350 1.00 50.91 280 ASN A CA 1
ATOM 2028 C C . ASN A 1 280 ? -2.424 10.209 -21.489 1.00 50.91 280 ASN A C 1
ATOM 2030 O O . ASN A 1 280 ? -2.452 9.275 -22.285 1.00 50.91 280 ASN A O 1
ATOM 2034 N N . PHE A 1 281 ? -1.343 10.468 -20.746 1.00 43.88 281 PHE A N 1
ATOM 2035 C CA . PHE A 1 281 ? -0.137 9.627 -20.724 1.00 43.88 281 PHE A CA 1
ATOM 2036 C C . PHE A 1 281 ? -0.075 8.663 -19.521 1.00 43.88 281 PHE A C 1
ATOM 2038 O O . PHE A 1 281 ? 0.954 8.015 -19.312 1.00 43.88 281 PHE A O 1
ATOM 2045 N N . ARG A 1 282 ? -1.148 8.570 -18.725 1.00 45.28 282 ARG A N 1
ATOM 2046 C CA . ARG A 1 282 ? -1.313 7.608 -17.623 1.00 45.28 282 ARG A CA 1
ATOM 2047 C C . ARG A 1 282 ? -2.313 6.520 -17.979 1.00 45.28 282 ARG A C 1
ATOM 2049 O O . ARG A 1 282 ? -2.096 5.391 -17.484 1.00 45.28 282 ARG A O 1
#

pLDDT: mean 70.27, std 21.81, range [36.72, 98.44]

Foldseek 3Di:
DVVVVVVVVVVVVVVVVVVVVVVVVVVVVVVVVVVVVVVVVVVVVVVVVVVVVVVVVVVVVVVVVVVVVVVVVVVVVVVVVVVVVVVVVVPPVVVVVVVVVVVVVVVPPPDPPDPDDPPPDPPDDDDPDDDPPDPPPDDDDDDDPPPPPDPPPPPPPPDDDPPDDPDDDDDDDQDQDQDDDPDDDDRDRDRPPPPDDPDDDDDPDDDDDDDDDDDPDDPPPPPPDDPDDDPPPPPPPPPPPPPPDDVVVVVVVVQVVPDPVVCVPDDPVVVVVVVVVVVVVD

Secondary structure (DSSP, 8-state):
-HHHHHHHHHHHHHHHHHHHHHHHHHHHHHHHHHHHHHHHHHHHHHHHHHHHHHHHHHHHHHHHHHHHHHHHHHHHHHHHHHHHHHHHHHT-HHHHHHHHHHHHHHTT-PPPPP----------------SSSSSSSS-------------------------PPS--PPP----------SSSS-------------PPPPPPPPPPPPPPPPPP----TTSS--------------------SSHHHHHTTGGGTS-GGG-TT--HHHHHHHHHHHHTT-

Radius of gyration: 42.29 Å; chains: 1; bounding box: 84×95×124 Å